Protein AF-A0A949MDU7-F1 (afdb_monomer_lite)

Foldseek 3Di:
DEEEEALVLCLPLLQDDDLSVVLVVCLLVVLYAYEDEPVSLVVNLVVCPPPVNQVSQVVVVHGSVRVSVVCVLSHDYFHFADDDDDPLQPDPVCVSSVRRCVRRVGCAYEYPDPSQVVVQDDPNHGYYYSVVVVVVSPDPDPDDDPPVPVVRVVVVVCVVDDDDDDDDDDDDDDDDDDDDDDDDDDDDDDD

Radius of gyration: 21.82 Å; chains: 1; bounding box: 46×62×55 Å

Structure (mmCIF, N/CA/C/O backbone):
data_AF-A0A949MDU7-F1
#
_entry.id   AF-A0A949MDU7-F1
#
loop_
_atom_site.group_PDB
_atom_site.id
_atom_site.type_symbol
_atom_site.label_atom_id
_atom_site.label_alt_id
_atom_site.label_comp_id
_atom_site.label_asym_id
_atom_site.label_entity_id
_atom_site.label_seq_id
_atom_site.pdbx_PDB_ins_code
_atom_site.Cartn_x
_atom_site.Cartn_y
_atom_site.Cartn_z
_atom_site.occupancy
_atom_site.B_iso_or_equiv
_atom_site.auth_seq_id
_atom_site.auth_comp_id
_atom_site.auth_asym_id
_atom_site.auth_atom_id
_atom_site.pdbx_PDB_model_num
ATOM 1 N N . MET A 1 1 ? 2.257 -6.458 12.786 1.00 92.94 1 MET A N 1
ATOM 2 C CA . MET A 1 1 ? 1.122 -5.670 12.283 1.00 92.94 1 MET A CA 1
ATOM 3 C C . MET A 1 1 ? 0.808 -6.121 10.866 1.00 92.94 1 MET A C 1
ATOM 5 O O . MET A 1 1 ? 1.728 -6.141 10.049 1.00 92.94 1 MET A O 1
ATOM 9 N N . LYS A 1 2 ? -0.426 -6.554 10.607 1.00 97.38 2 LYS A N 1
ATOM 10 C CA . LYS A 1 2 ? -0.957 -6.922 9.293 1.00 97.38 2 LYS A CA 1
ATOM 11 C C . LYS A 1 2 ? -1.521 -5.676 8.618 1.00 97.38 2 LYS A C 1
ATOM 13 O O . LYS A 1 2 ? -2.353 -4.984 9.195 1.00 97.38 2 LYS A O 1
ATOM 18 N N . LEU A 1 3 ? -1.070 -5.393 7.407 1.00 97.81 3 LEU A N 1
ATOM 19 C CA . LEU A 1 3 ? -1.469 -4.219 6.646 1.00 97.81 3 LEU A CA 1
ATOM 20 C C . LEU A 1 3 ? -1.994 -4.639 5.286 1.00 97.81 3 LEU A C 1
ATOM 22 O O . LEU A 1 3 ? -1.319 -5.390 4.586 1.00 97.81 3 LEU A O 1
ATOM 26 N N . VAL A 1 4 ? -3.132 -4.089 4.882 1.00 97.94 4 VAL A N 1
ATOM 27 C CA . VAL A 1 4 ? -3.479 -4.002 3.461 1.00 97.94 4 VAL A CA 1
ATOM 28 C C . VAL A 1 4 ? -3.135 -2.598 3.010 1.00 97.94 4 VAL A C 1
ATOM 30 O O . VAL A 1 4 ? -3.635 -1.624 3.566 1.00 97.94 4 VAL A O 1
ATOM 33 N N . VAL A 1 5 ? -2.224 -2.496 2.049 1.00 96.56 5 VAL A N 1
ATOM 34 C CA . VAL A 1 5 ? -1.805 -1.214 1.484 1.00 96.56 5 VAL A CA 1
ATOM 35 C C . VAL A 1 5 ? -2.483 -1.084 0.133 1.00 96.56 5 VAL A C 1
ATOM 37 O O . VAL A 1 5 ? -2.329 -1.962 -0.712 1.00 96.56 5 VAL A O 1
ATOM 40 N N . ASP A 1 6 ? -3.243 -0.011 -0.038 1.00 95.38 6 ASP A N 1
ATOM 41 C CA . ASP A 1 6 ? -3.908 0.327 -1.292 1.00 95.38 6 ASP A CA 1
ATOM 42 C C . ASP A 1 6 ? -2.899 0.392 -2.464 1.00 95.38 6 ASP A C 1
ATOM 44 O O . ASP A 1 6 ? -1.735 0.786 -2.298 1.00 95.38 6 ASP A O 1
ATOM 48 N N . THR A 1 7 ? -3.351 -0.001 -3.656 1.00 92.94 7 THR A N 1
ATOM 49 C CA . THR A 1 7 ? -2.557 -0.068 -4.885 1.00 92.94 7 THR A CA 1
ATOM 50 C C . THR A 1 7 ? -1.917 1.281 -5.217 1.00 92.94 7 THR A C 1
ATOM 52 O O . THR A 1 7 ? -0.710 1.344 -5.483 1.00 92.94 7 THR A O 1
ATOM 55 N N . ASN A 1 8 ? -2.668 2.384 -5.120 1.00 92.25 8 ASN A N 1
ATOM 56 C CA . ASN A 1 8 ? -2.146 3.728 -5.396 1.00 92.25 8 ASN A CA 1
ATOM 57 C C . ASN A 1 8 ? -1.065 4.137 -4.393 1.00 92.25 8 ASN A C 1
ATOM 59 O O . ASN A 1 8 ? -0.054 4.749 -4.757 1.00 92.25 8 ASN A O 1
ATOM 63 N N . THR A 1 9 ? -1.222 3.731 -3.138 1.00 95.50 9 THR A N 1
ATOM 64 C CA . THR A 1 9 ? -0.219 3.948 -2.094 1.00 95.50 9 THR A CA 1
ATOM 65 C C . THR A 1 9 ? 1.059 3.143 -2.347 1.00 95.50 9 THR A C 1
ATOM 67 O O . THR A 1 9 ? 2.164 3.666 -2.158 1.00 95.50 9 THR A O 1
ATOM 70 N N . ILE A 1 10 ? 0.942 1.909 -2.849 1.00 94.69 10 ILE A N 1
ATOM 71 C CA . ILE A 1 10 ? 2.092 1.093 -3.271 1.00 94.69 10 ILE A CA 1
ATOM 72 C C . ILE A 1 10 ? 2.822 1.738 -4.448 1.00 94.69 10 ILE A C 1
ATOM 74 O O . ILE A 1 10 ? 4.053 1.862 -4.425 1.00 94.69 10 ILE A O 1
ATOM 78 N N . ILE A 1 11 ? 2.079 2.185 -5.462 1.00 93.25 11 ILE A N 1
ATOM 79 C CA . ILE A 1 11 ? 2.635 2.899 -6.616 1.00 93.25 11 ILE A CA 1
ATOM 80 C C . ILE A 1 11 ? 3.362 4.154 -6.135 1.00 93.25 11 ILE A C 1
ATOM 82 O O . ILE A 1 11 ? 4.518 4.382 -6.502 1.00 93.25 11 ILE A O 1
ATOM 86 N N . SER A 1 12 ? 2.730 4.929 -5.250 1.00 93.94 12 SER A N 1
ATOM 87 C CA . SER A 1 12 ? 3.328 6.137 -4.697 1.00 93.94 12 SER A CA 1
ATOM 88 C C . SER A 1 12 ? 4.636 5.846 -3.964 1.00 93.94 12 SER A C 1
ATOM 90 O O . SER A 1 12 ? 5.622 6.554 -4.168 1.00 93.94 12 SER A O 1
ATOM 92 N N . GLY A 1 13 ? 4.661 4.816 -3.118 1.00 94.00 13 GLY A N 1
ATOM 93 C CA . GLY A 1 13 ? 5.853 4.447 -2.357 1.00 94.00 13 GLY A CA 1
ATOM 94 C C . GLY A 1 13 ? 6.954 3.797 -3.194 1.00 94.00 13 GLY A C 1
ATOM 95 O O . GLY A 1 13 ? 8.100 3.760 -2.755 1.00 94.00 13 GLY A O 1
ATOM 96 N N . SER A 1 14 ? 6.628 3.321 -4.395 1.00 92.06 14 SER A N 1
ATOM 97 C CA . SER A 1 14 ? 7.607 2.760 -5.330 1.00 92.06 14 SER A CA 1
ATOM 98 C C . SER A 1 14 ? 8.290 3.832 -6.187 1.00 92.06 14 SER A C 1
ATOM 100 O O . SER A 1 14 ? 9.444 3.672 -6.573 1.00 92.06 14 SER A O 1
ATOM 102 N N . LEU A 1 15 ? 7.592 4.932 -6.493 1.00 91.56 15 LEU A N 1
ATOM 103 C CA . LEU A 1 15 ? 8.038 5.928 -7.479 1.00 91.56 15 LEU A CA 1
ATOM 104 C C . LEU A 1 15 ? 8.565 7.236 -6.870 1.00 91.56 15 LEU A C 1
ATOM 106 O O . LEU A 1 15 ? 9.351 7.952 -7.511 1.00 91.56 15 LEU A O 1
ATOM 110 N N . TRP A 1 16 ? 8.135 7.566 -5.651 1.00 93.56 16 TRP A N 1
ATOM 111 C CA . TRP A 1 16 ? 8.509 8.793 -4.950 1.00 93.56 16 TRP A CA 1
ATOM 112 C C . TRP A 1 16 ? 8.943 8.509 -3.518 1.00 93.56 16 TRP A C 1
ATOM 114 O O . TRP A 1 16 ? 8.618 7.482 -2.934 1.00 93.56 16 TRP A O 1
ATOM 124 N N . GLN A 1 17 ? 9.684 9.453 -2.942 1.00 93.06 17 GLN A N 1
ATOM 125 C CA . GLN A 1 17 ? 10.029 9.420 -1.525 1.00 93.06 17 GLN A CA 1
ATOM 126 C C . GLN A 1 17 ? 8.836 9.867 -0.671 1.00 93.06 17 GLN A C 1
ATOM 128 O O . GLN A 1 17 ? 7.921 10.529 -1.156 1.00 93.06 17 GLN A O 1
ATOM 133 N N . GLY A 1 18 ? 8.863 9.539 0.621 1.00 95.88 18 GLY A N 1
ATOM 134 C CA . GLY A 1 18 ? 7.855 9.986 1.581 1.00 95.88 18 GLY A CA 1
ATOM 135 C C . GLY A 1 18 ? 7.372 8.875 2.512 1.00 95.88 18 GLY A C 1
ATOM 136 O O . GLY A 1 18 ? 8.002 7.817 2.606 1.00 95.88 18 GLY A O 1
ATOM 137 N N . PRO A 1 19 ? 6.268 9.105 3.247 1.00 96.75 19 PRO A N 1
ATOM 138 C CA . PRO A 1 19 ? 5.688 8.101 4.135 1.00 96.75 19 PRO A CA 1
ATOM 139 C C . PRO A 1 19 ? 5.371 6.757 3.449 1.00 96.75 19 PRO A C 1
ATOM 141 O O . PRO A 1 19 ? 5.794 5.744 4.000 1.00 96.75 19 PRO A O 1
ATOM 144 N N . PRO A 1 20 ? 4.758 6.693 2.246 1.00 96.94 20 PRO A N 1
ATOM 145 C CA . PRO A 1 20 ? 4.511 5.412 1.574 1.00 96.94 20 PRO A CA 1
ATOM 146 C C . PRO A 1 20 ? 5.794 4.616 1.289 1.00 96.94 20 PRO A C 1
ATOM 148 O O . PRO A 1 20 ? 5.861 3.428 1.587 1.00 96.94 20 PRO A O 1
ATOM 151 N N . ALA A 1 21 ? 6.854 5.273 0.802 1.00 95.62 21 ALA A N 1
ATOM 152 C CA . ALA A 1 21 ? 8.135 4.615 0.524 1.00 95.62 21 ALA A CA 1
ATOM 153 C C . ALA A 1 21 ? 8.797 4.053 1.789 1.00 95.62 21 ALA A C 1
ATOM 155 O O . ALA A 1 21 ? 9.316 2.932 1.795 1.00 95.62 21 ALA A O 1
ATOM 156 N N . ARG A 1 22 ? 8.747 4.815 2.889 1.00 95.81 22 ARG A N 1
ATOM 157 C CA . ARG A 1 22 ? 9.241 4.360 4.196 1.00 95.81 22 ARG A CA 1
ATOM 158 C C . ARG A 1 22 ? 8.423 3.189 4.734 1.00 95.81 22 ARG A C 1
ATOM 160 O O . ARG A 1 22 ? 9.010 2.256 5.270 1.00 95.81 22 ARG A O 1
ATOM 167 N N . LEU A 1 23 ? 7.101 3.208 4.559 1.00 95.44 23 LEU A N 1
ATOM 168 C CA . LEU A 1 23 ? 6.224 2.118 4.986 1.00 95.44 23 LEU A CA 1
ATOM 169 C C . LEU A 1 23 ? 6.518 0.823 4.223 1.00 95.44 23 LEU A C 1
ATOM 171 O O . LEU A 1 23 ? 6.676 -0.224 4.846 1.00 95.44 23 LEU A O 1
ATOM 175 N N . ILE A 1 24 ? 6.650 0.899 2.895 1.00 93.06 24 ILE A N 1
ATOM 176 C CA . ILE A 1 24 ? 7.022 -0.257 2.067 1.00 93.06 24 ILE A CA 1
ATOM 177 C C . ILE A 1 24 ? 8.386 -0.790 2.510 1.00 93.06 24 ILE A C 1
ATOM 179 O O . ILE A 1 24 ? 8.532 -1.986 2.737 1.00 93.06 24 ILE A O 1
ATOM 183 N N . SER A 1 25 ? 9.371 0.090 2.709 1.00 92.12 25 SER A N 1
ATOM 184 C CA . SER A 1 25 ? 10.704 -0.307 3.181 1.00 92.12 25 SER A CA 1
ATOM 185 C C . SER A 1 25 ? 10.648 -1.027 4.535 1.00 92.12 25 SER A C 1
ATOM 187 O O . SER A 1 25 ? 11.277 -2.070 4.702 1.00 92.12 25 SER A O 1
ATOM 189 N N . ALA A 1 26 ? 9.849 -0.519 5.478 1.00 91.56 26 ALA A N 1
ATOM 190 C CA . ALA A 1 26 ? 9.638 -1.136 6.787 1.00 91.56 26 ALA A CA 1
ATOM 191 C C . ALA A 1 26 ? 8.969 -2.518 6.683 1.00 91.56 26 ALA A C 1
ATOM 193 O O . ALA A 1 26 ? 9.388 -3.478 7.336 1.00 91.56 26 ALA A O 1
ATOM 194 N N . ALA A 1 27 ? 7.955 -2.652 5.825 1.00 90.38 27 ALA A N 1
ATOM 195 C CA . ALA A 1 27 ? 7.294 -3.927 5.570 1.00 90.38 27 ALA A CA 1
ATOM 196 C C . ALA A 1 27 ? 8.243 -4.953 4.928 1.00 90.38 27 ALA A C 1
ATOM 198 O O . ALA A 1 27 ? 8.309 -6.098 5.377 1.00 90.38 27 ALA A O 1
ATOM 199 N N . LEU A 1 28 ? 9.044 -4.536 3.942 1.00 86.44 28 LEU A N 1
ATOM 200 C CA . LEU A 1 28 ? 10.069 -5.382 3.318 1.00 86.44 28 LEU A CA 1
ATOM 201 C C . LEU A 1 28 ? 11.162 -5.803 4.314 1.00 86.44 28 LEU A C 1
ATOM 203 O O . LEU A 1 28 ? 11.669 -6.920 4.229 1.00 86.44 28 LEU A O 1
ATOM 207 N N . ALA A 1 29 ? 11.478 -4.952 5.295 1.00 88.75 29 ALA A N 1
ATOM 208 C CA . ALA A 1 29 ? 12.373 -5.274 6.407 1.00 88.75 29 ALA A CA 1
ATOM 209 C C . ALA A 1 29 ? 11.742 -6.213 7.460 1.00 88.75 29 ALA A C 1
ATOM 211 O O . ALA A 1 29 ? 12.409 -6.604 8.419 1.00 88.75 29 ALA A O 1
ATOM 212 N N . GLY A 1 30 ? 10.473 -6.600 7.289 1.00 88.4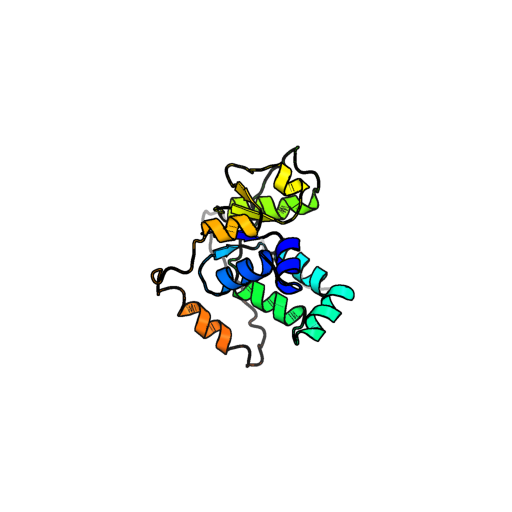4 30 GLY A N 1
ATOM 213 C CA . GLY A 1 30 ? 9.754 -7.516 8.173 1.00 88.44 30 GLY A CA 1
ATOM 214 C C . GLY A 1 30 ? 9.114 -6.855 9.394 1.00 88.44 30 GLY A C 1
ATOM 215 O O . GLY A 1 30 ? 8.641 -7.564 10.278 1.00 88.44 30 GLY A O 1
ATOM 216 N N . GLN A 1 31 ? 9.066 -5.521 9.457 1.00 91.25 31 GLN A N 1
ATOM 217 C CA . GLN A 1 31 ? 8.424 -4.797 10.565 1.00 91.25 31 GLN A CA 1
ATOM 218 C C . GLN A 1 31 ? 6.891 -4.845 10.480 1.00 91.25 31 GLN A C 1
ATOM 220 O O . GLN A 1 31 ? 6.196 -4.698 11.485 1.00 91.25 31 GLN A O 1
ATOM 225 N N . ALA A 1 32 ? 6.360 -5.092 9.284 1.00 93.62 32 ALA A N 1
ATOM 226 C CA . ALA A 1 32 ? 4.947 -5.312 9.028 1.00 93.62 32 ALA A CA 1
ATOM 227 C C . ALA A 1 32 ? 4.760 -6.491 8.067 1.00 93.62 32 ALA A C 1
ATOM 229 O O . ALA A 1 32 ? 5.654 -6.832 7.292 1.00 93.62 32 ALA A O 1
ATOM 230 N N . GLN A 1 33 ? 3.583 -7.105 8.114 1.00 95.00 33 GLN A N 1
ATOM 231 C CA . GLN A 1 33 ? 3.144 -8.094 7.137 1.00 95.00 33 GLN A CA 1
ATOM 232 C C . GLN A 1 33 ? 2.187 -7.392 6.180 1.00 95.00 33 GLN A C 1
ATOM 234 O O . GLN A 1 33 ? 1.105 -6.980 6.592 1.00 95.00 33 GLN A O 1
ATOM 239 N N . MET A 1 34 ? 2.594 -7.219 4.925 1.00 96.00 34 MET A N 1
ATOM 240 C CA . MET A 1 34 ? 1.719 -6.672 3.889 1.00 96.00 34 MET A CA 1
ATOM 241 C C . MET A 1 34 ? 0.905 -7.788 3.248 1.00 96.00 34 MET A C 1
ATOM 243 O O . MET A 1 34 ? 1.460 -8.825 2.887 1.00 96.00 34 MET A O 1
ATOM 247 N N . PHE A 1 35 ? -0.389 -7.549 3.089 1.00 97.06 35 PHE A N 1
ATOM 248 C CA . PHE A 1 35 ? -1.334 -8.436 2.430 1.00 97.06 35 PHE A CA 1
ATOM 249 C C . PHE A 1 35 ? -1.840 -7.779 1.154 1.00 97.06 35 PHE A C 1
ATOM 251 O O . PHE A 1 35 ? -2.181 -6.597 1.155 1.00 97.06 35 PHE A O 1
ATOM 258 N N . LEU A 1 36 ? -1.884 -8.562 0.080 1.00 95.56 36 LEU A N 1
ATOM 259 C CA . LEU A 1 36 ? -2.454 -8.166 -1.200 1.00 95.56 36 LEU A CA 1
ATOM 260 C C . LEU A 1 36 ? -3.308 -9.295 -1.742 1.00 95.56 36 LEU A C 1
ATOM 262 O O . LEU A 1 36 ? -2.986 -10.470 -1.578 1.00 95.56 36 LEU A O 1
ATOM 266 N N . SER A 1 37 ? -4.380 -8.933 -2.427 1.00 95.62 37 SER A N 1
ATOM 267 C CA . SER A 1 37 ? -5.161 -9.894 -3.188 1.00 95.62 37 SER A CA 1
ATOM 268 C C . SER A 1 37 ? -4.683 -9.985 -4.633 1.00 95.62 37 SER A C 1
ATOM 270 O O . SER A 1 37 ? -3.982 -9.100 -5.132 1.00 95.62 37 SER A O 1
ATOM 272 N N . LEU A 1 38 ? -5.071 -11.055 -5.331 1.00 92.56 38 LEU A N 1
ATOM 273 C CA . LEU A 1 38 ? -4.748 -11.209 -6.748 1.00 92.56 38 LEU A CA 1
ATOM 274 C C . LEU A 1 38 ? -5.251 -10.029 -7.612 1.00 92.56 38 LEU A C 1
ATOM 276 O O . LEU A 1 38 ? -4.450 -9.544 -8.409 1.00 92.56 38 LEU A O 1
ATOM 280 N N . PRO A 1 39 ? -6.489 -9.510 -7.451 1.00 93.12 39 PRO A N 1
ATOM 281 C CA . PRO A 1 39 ? -6.930 -8.308 -8.163 1.00 93.12 39 PRO A CA 1
ATOM 282 C C . PRO A 1 39 ? -6.003 -7.101 -7.966 1.00 93.12 39 PRO A C 1
ATOM 284 O O . PRO A 1 39 ? -5.589 -6.499 -8.950 1.00 93.12 39 PRO A O 1
ATOM 287 N N . MET A 1 40 ? -5.582 -6.824 -6.726 1.00 94.56 40 MET A N 1
ATOM 288 C CA . MET A 1 40 ? -4.652 -5.720 -6.427 1.00 94.56 40 MET A CA 1
ATOM 289 C C . MET A 1 40 ? -3.294 -5.916 -7.107 1.00 94.56 40 MET A C 1
ATOM 291 O O . MET A 1 40 ? -2.703 -4.973 -7.624 1.00 94.56 40 MET A O 1
ATOM 295 N N . LEU A 1 41 ? -2.773 -7.150 -7.119 1.00 91.75 41 LEU A N 1
ATOM 296 C CA . LEU A 1 41 ? -1.505 -7.462 -7.788 1.00 91.75 41 LEU A CA 1
ATOM 297 C C . LEU A 1 41 ? -1.590 -7.262 -9.308 1.00 91.75 41 LEU A C 1
ATOM 299 O O . LEU A 1 41 ? -0.617 -6.810 -9.914 1.00 91.75 41 LEU A O 1
ATOM 303 N N . LEU A 1 42 ? -2.726 -7.603 -9.920 1.00 90.94 42 LEU A N 1
ATOM 304 C CA . LEU A 1 42 ? -2.959 -7.393 -11.350 1.00 90.94 42 LEU A CA 1
ATOM 305 C C . LEU A 1 42 ? -3.066 -5.901 -11.674 1.00 90.94 42 LEU A C 1
ATOM 307 O O . LEU A 1 42 ? -2.354 -5.429 -12.559 1.00 90.94 42 LEU A O 1
ATOM 311 N N . GLU A 1 43 ? -3.854 -5.154 -10.901 1.00 92.50 43 GLU A N 1
ATOM 312 C CA . GLU A 1 43 ? -3.988 -3.702 -11.047 1.00 92.50 43 GLU A CA 1
ATOM 313 C C . GLU A 1 43 ? -2.631 -2.994 -10.900 1.00 92.50 43 GLU A C 1
ATOM 315 O O . GLU A 1 43 ? -2.274 -2.119 -11.696 1.00 92.50 43 GLU A O 1
ATOM 320 N N . LEU A 1 44 ? -1.825 -3.419 -9.922 1.00 91.75 44 LEU A N 1
ATOM 321 C CA . LEU A 1 44 ? -0.474 -2.911 -9.712 1.00 91.75 44 LEU A CA 1
ATOM 322 C C . LEU A 1 44 ? 0.412 -3.151 -10.943 1.00 91.75 44 LEU A C 1
ATOM 324 O O . LEU A 1 44 ? 1.106 -2.240 -11.407 1.00 91.75 44 LEU A O 1
ATOM 328 N N . GLN A 1 45 ? 0.385 -4.374 -11.480 1.00 90.75 45 GLN A N 1
ATOM 329 C CA . GLN A 1 45 ? 1.168 -4.760 -12.651 1.00 90.75 45 GLN A CA 1
ATOM 330 C C . GLN A 1 45 ? 0.760 -3.957 -13.891 1.00 90.75 45 GLN A C 1
ATOM 332 O O . GLN A 1 45 ? 1.630 -3.450 -14.601 1.00 90.75 45 GLN A O 1
ATOM 337 N N . GLU A 1 46 ? -0.540 -3.824 -14.149 1.00 91.88 46 GLU A N 1
ATOM 338 C CA . GLU A 1 46 ? -1.077 -3.030 -15.259 1.00 91.88 46 GLU A CA 1
ATOM 339 C C . GLU A 1 46 ? -0.721 -1.553 -15.105 1.00 91.88 46 GLU A C 1
ATOM 341 O O . GLU A 1 46 ? -0.290 -0.890 -16.053 1.00 91.88 46 GLU A O 1
ATOM 346 N N . THR A 1 47 ? -0.832 -1.029 -13.887 1.00 92.62 47 THR A N 1
ATOM 347 C CA . THR A 1 47 ? -0.554 0.376 -13.632 1.00 92.62 47 THR A CA 1
ATOM 348 C C . THR A 1 47 ? 0.921 0.692 -13.831 1.00 92.62 47 THR A C 1
ATOM 350 O O . THR A 1 47 ? 1.231 1.659 -14.527 1.00 92.62 47 THR A O 1
ATOM 353 N N . PHE A 1 48 ? 1.850 -0.141 -13.353 1.00 91.50 48 PHE A N 1
ATOM 354 C CA . PHE A 1 48 ? 3.280 0.078 -13.599 1.00 91.50 48 PHE A CA 1
ATOM 355 C C . PHE A 1 48 ? 3.672 0.061 -15.082 1.00 91.50 48 PHE A C 1
ATOM 357 O O . PHE A 1 48 ? 4.669 0.687 -15.446 1.00 91.50 48 PHE A O 1
ATOM 364 N N . GLN A 1 49 ? 2.891 -0.585 -15.953 1.00 91.06 49 GLN A N 1
ATOM 365 C CA . GLN A 1 49 ? 3.130 -0.567 -17.400 1.00 91.06 49 GLN A CA 1
ATOM 366 C C . GLN A 1 49 ? 2.763 0.770 -18.062 1.00 91.06 49 GLN A C 1
ATOM 368 O O . GLN A 1 49 ? 3.208 1.039 -19.180 1.00 91.06 49 GLN A O 1
ATOM 373 N N . ARG A 1 50 ? 2.000 1.650 -17.394 1.00 94.06 50 ARG A N 1
ATOM 374 C CA . ARG A 1 50 ? 1.635 2.961 -17.954 1.00 94.06 50 ARG A CA 1
ATOM 375 C C . ARG A 1 50 ? 2.904 3.785 -18.246 1.00 94.06 50 ARG A C 1
ATOM 377 O O . ARG A 1 50 ? 3.762 3.899 -17.364 1.00 94.06 50 ARG A O 1
ATOM 384 N N . PRO A 1 51 ? 3.022 4.454 -19.416 1.00 91.44 51 PRO A N 1
ATOM 385 C CA . PRO A 1 51 ? 4.280 5.064 -19.869 1.00 91.44 51 PRO A CA 1
ATOM 386 C C . PRO A 1 51 ? 4.948 6.014 -18.868 1.00 91.44 51 PRO A C 1
ATOM 388 O O . PRO A 1 51 ? 6.170 6.017 -18.728 1.00 91.44 51 PRO A O 1
ATOM 391 N N . LYS A 1 52 ? 4.154 6.808 -18.138 1.00 90.81 52 LYS A N 1
ATOM 392 C CA . LYS A 1 52 ? 4.661 7.743 -17.121 1.00 90.81 52 LYS A CA 1
ATOM 393 C C . LYS A 1 52 ? 5.368 7.038 -15.956 1.00 90.81 52 LYS A C 1
ATOM 395 O O . LYS A 1 52 ? 6.371 7.545 -15.461 1.00 90.81 52 LYS A O 1
ATOM 400 N N . PHE A 1 53 ? 4.872 5.874 -15.542 1.00 92.50 53 PHE A N 1
ATOM 401 C CA . PHE A 1 53 ? 5.418 5.111 -14.421 1.00 92.50 53 PHE A CA 1
ATOM 402 C C . PHE A 1 53 ? 6.569 4.221 -14.875 1.00 92.50 53 PHE A C 1
ATOM 404 O O . PHE A 1 53 ? 7.623 4.242 -14.247 1.00 92.50 53 PHE A O 1
ATOM 411 N N . ALA A 1 54 ? 6.436 3.562 -16.027 1.00 90.81 54 ALA A N 1
ATOM 412 C CA . ALA A 1 54 ? 7.516 2.780 -16.622 1.00 90.81 54 ALA A CA 1
ATOM 413 C C . ALA A 1 54 ? 8.791 3.617 -16.850 1.00 90.81 54 ALA A C 1
ATOM 415 O O . ALA A 1 54 ? 9.884 3.177 -16.501 1.00 90.81 54 ALA A O 1
ATOM 416 N N . ARG A 1 55 ? 8.666 4.858 -17.353 1.00 91.75 55 ARG A N 1
ATOM 417 C CA . ARG A 1 55 ? 9.810 5.784 -17.505 1.00 91.75 55 ARG A CA 1
ATOM 418 C C . ARG A 1 55 ? 10.477 6.114 -16.170 1.00 91.75 55 ARG A C 1
ATOM 420 O O . ARG A 1 55 ? 11.701 6.189 -16.092 1.00 91.75 55 ARG A O 1
ATOM 427 N N . ARG A 1 56 ? 9.677 6.315 -15.121 1.00 92.00 56 ARG A N 1
ATOM 428 C CA . ARG A 1 56 ? 10.179 6.620 -13.778 1.00 92.00 56 ARG A CA 1
ATOM 429 C C . ARG A 1 56 ? 10.912 5.421 -13.175 1.00 92.00 56 ARG A C 1
ATOM 431 O O . ARG A 1 56 ? 12.030 5.599 -12.704 1.00 92.00 56 ARG A O 1
ATOM 438 N N . LEU A 1 57 ? 10.342 4.222 -13.277 1.00 90.88 57 LEU A N 1
ATOM 439 C CA . LEU A 1 57 ? 10.989 2.980 -12.842 1.00 90.88 57 LEU A CA 1
ATOM 440 C C . LEU A 1 57 ? 12.311 2.740 -13.577 1.00 90.88 57 LEU A C 1
ATOM 442 O O . LEU A 1 57 ? 13.326 2.477 -12.938 1.00 90.88 57 LEU A O 1
ATOM 446 N N . ALA A 1 58 ? 12.333 2.942 -14.898 1.00 91.12 58 ALA A N 1
ATOM 447 C CA . ALA A 1 58 ? 13.550 2.803 -15.692 1.00 91.12 58 ALA A CA 1
ATOM 448 C C . ALA A 1 58 ? 14.658 3.763 -15.224 1.00 91.12 58 ALA A C 1
ATOM 450 O O . ALA A 1 58 ? 15.814 3.361 -15.120 1.00 91.12 58 ALA A O 1
ATOM 451 N N . SER A 1 59 ? 14.310 5.004 -14.853 1.00 91.81 59 SER A N 1
ATOM 452 C CA . SER A 1 59 ? 15.277 5.960 -14.281 1.00 91.81 59 SER A CA 1
ATOM 453 C C . SER A 1 59 ? 15.847 5.534 -12.919 1.00 91.81 59 SER A C 1
ATOM 455 O O . SER A 1 59 ? 16.866 6.065 -12.490 1.00 91.81 59 SER A O 1
ATOM 457 N N . GLN A 1 60 ? 15.208 4.570 -12.251 1.00 89.75 60 GLN A N 1
ATOM 458 C CA . GLN A 1 60 ? 15.640 3.968 -10.987 1.00 89.75 60 GLN A CA 1
ATOM 459 C C . GLN A 1 60 ? 16.300 2.589 -11.187 1.00 89.75 60 GLN A C 1
ATOM 461 O O . GLN A 1 60 ? 16.609 1.921 -10.204 1.00 89.75 60 GLN A O 1
ATOM 466 N N . GLY A 1 61 ? 16.511 2.150 -12.436 1.00 90.44 61 GLY A N 1
ATOM 467 C CA . GLY A 1 61 ? 17.062 0.826 -12.750 1.00 90.44 61 GLY A CA 1
ATOM 468 C C . GLY A 1 61 ? 16.098 -0.335 -12.484 1.00 90.44 61 GLY A C 1
ATOM 469 O O . GLY A 1 61 ? 16.536 -1.474 -12.358 1.00 90.44 61 GLY A O 1
ATOM 470 N N . GLU A 1 62 ? 14.796 -0.062 -12.388 1.00 89.50 62 GLU A N 1
ATOM 471 C CA . GLU A 1 62 ? 13.756 -1.043 -12.069 1.00 89.50 62 GLU A CA 1
ATOM 472 C C . GLU A 1 62 ? 12.813 -1.231 -13.272 1.00 89.50 62 GLU A C 1
ATOM 474 O O . GLU A 1 62 ? 12.633 -0.331 -14.097 1.00 89.50 62 GLU A O 1
ATOM 479 N N . THR A 1 63 ? 12.188 -2.406 -13.388 1.00 89.81 63 THR A N 1
ATOM 480 C CA . THR A 1 63 ? 11.178 -2.673 -14.429 1.00 89.81 63 THR A CA 1
ATOM 481 C C . THR A 1 63 ? 9.812 -2.950 -13.800 1.00 89.81 63 THR A C 1
ATOM 483 O O . THR A 1 63 ? 9.760 -3.502 -12.700 1.00 89.81 63 THR A O 1
ATOM 486 N N . PRO A 1 64 ? 8.693 -2.646 -14.490 1.00 87.00 64 PRO A N 1
ATOM 487 C CA . PRO A 1 64 ? 7.350 -2.985 -14.009 1.00 87.00 64 PRO A CA 1
ATOM 488 C C . PRO A 1 64 ? 7.203 -4.455 -13.591 1.00 87.00 64 PRO A C 1
ATOM 490 O O . PRO A 1 64 ? 6.633 -4.755 -12.546 1.00 87.00 64 PRO A O 1
ATOM 493 N N . VAL A 1 65 ? 7.765 -5.368 -14.391 1.00 87.75 65 VAL A N 1
ATOM 494 C CA . VAL A 1 65 ? 7.696 -6.818 -14.161 1.00 87.75 65 VAL A CA 1
ATOM 495 C C . VAL A 1 65 ? 8.498 -7.223 -12.925 1.00 87.75 65 VAL A C 1
ATOM 497 O O . VAL A 1 65 ? 7.982 -7.945 -12.072 1.00 87.75 65 VAL A O 1
ATOM 500 N N . SER A 1 66 ? 9.739 -6.743 -12.802 1.00 88.69 66 SER A N 1
ATOM 501 C CA . SER A 1 66 ? 10.595 -7.028 -11.643 1.00 88.69 66 SER A CA 1
ATOM 502 C C . SER A 1 66 ? 9.976 -6.495 -10.349 1.00 88.69 66 SER A C 1
ATOM 504 O O . SER A 1 66 ? 9.885 -7.216 -9.353 1.00 88.69 66 SER A O 1
ATOM 506 N N . LEU A 1 67 ? 9.444 -5.271 -10.377 1.00 88.88 67 LEU A N 1
ATOM 507 C CA . LEU A 1 67 ? 8.811 -4.670 -9.212 1.00 88.88 67 LEU A CA 1
ATOM 508 C C . LEU A 1 67 ? 7.538 -5.416 -8.786 1.00 88.88 67 LEU A C 1
ATOM 510 O O . LEU A 1 67 ? 7.373 -5.719 -7.603 1.00 88.88 67 LEU A O 1
ATOM 514 N N . ALA A 1 68 ? 6.666 -5.776 -9.731 1.00 87.38 68 ALA A N 1
ATOM 515 C CA . ALA A 1 68 ? 5.479 -6.580 -9.437 1.00 87.38 68 ALA A CA 1
ATOM 516 C C . ALA A 1 68 ? 5.854 -7.952 -8.844 1.00 87.38 68 ALA A C 1
ATOM 518 O O . ALA A 1 68 ? 5.260 -8.388 -7.854 1.00 87.38 68 ALA A O 1
ATOM 519 N N . ALA A 1 69 ? 6.892 -8.606 -9.381 1.00 88.00 69 ALA A N 1
ATOM 520 C CA . ALA A 1 69 ? 7.405 -9.865 -8.842 1.00 88.00 69 ALA A CA 1
ATOM 521 C C . ALA A 1 69 ? 7.936 -9.711 -7.406 1.00 88.00 69 ALA A C 1
ATOM 523 O O . ALA A 1 69 ? 7.680 -10.573 -6.562 1.00 88.00 69 ALA A O 1
ATOM 524 N N . ARG A 1 70 ? 8.610 -8.595 -7.093 1.00 88.06 70 ARG A N 1
ATOM 525 C CA . ARG A 1 70 ? 9.058 -8.281 -5.727 1.00 88.06 70 ARG A CA 1
ATOM 526 C C . ARG A 1 70 ? 7.888 -8.143 -4.760 1.00 88.06 70 ARG A C 1
ATOM 528 O O . ARG A 1 70 ? 7.944 -8.723 -3.678 1.00 88.06 70 ARG A O 1
ATOM 535 N N . PHE A 1 71 ? 6.828 -7.426 -5.138 1.00 89.44 71 PHE A N 1
ATOM 536 C CA . PHE A 1 71 ? 5.634 -7.318 -4.294 1.00 89.44 71 PHE A CA 1
ATOM 537 C C . PHE A 1 71 ? 4.962 -8.671 -4.093 1.00 89.44 71 PHE A C 1
ATOM 539 O O . PHE A 1 71 ? 4.670 -9.030 -2.955 1.00 89.44 71 PHE A O 1
ATOM 546 N N . ARG A 1 72 ? 4.814 -9.469 -5.155 1.00 88.56 72 ARG A N 1
ATOM 547 C CA . ARG A 1 72 ? 4.271 -10.830 -5.052 1.00 88.56 72 ARG A CA 1
ATOM 548 C C . ARG A 1 72 ? 5.093 -11.728 -4.122 1.00 88.56 72 ARG A C 1
ATOM 550 O O . ARG A 1 72 ? 4.524 -12.545 -3.411 1.00 88.56 72 ARG A O 1
ATOM 557 N N . ALA A 1 73 ? 6.418 -11.593 -4.123 1.00 87.94 73 ALA A N 1
ATOM 558 C CA . ALA A 1 73 ? 7.297 -12.386 -3.265 1.00 87.94 73 ALA A CA 1
ATOM 559 C C . ALA A 1 73 ? 7.320 -11.907 -1.802 1.00 87.94 73 ALA A C 1
ATOM 561 O O . ALA A 1 73 ? 7.574 -12.705 -0.897 1.00 87.94 73 ALA A O 1
ATOM 562 N N . ALA A 1 74 ? 7.108 -10.609 -1.572 1.00 86.88 74 ALA A N 1
ATOM 563 C CA . ALA A 1 74 ? 7.202 -9.999 -0.251 1.00 86.88 74 ALA A CA 1
ATOM 564 C C . ALA A 1 74 ? 5.866 -9.916 0.503 1.00 86.88 74 ALA A C 1
ATOM 566 O O . ALA A 1 74 ? 5.880 -9.842 1.733 1.00 86.88 74 ALA A O 1
ATOM 567 N N . CYS A 1 75 ? 4.738 -9.913 -0.212 1.00 91.25 75 CYS A N 1
ATOM 568 C CA . CYS A 1 75 ? 3.402 -9.821 0.370 1.00 91.25 75 CYS A CA 1
ATOM 569 C C . CYS A 1 75 ? 2.784 -11.202 0.601 1.00 91.25 75 CYS A C 1
ATOM 571 O O . CYS A 1 75 ? 3.085 -12.174 -0.090 1.00 91.25 75 CYS A O 1
ATOM 573 N N . HIS A 1 76 ? 1.875 -11.265 1.565 1.00 93.56 76 HIS A N 1
ATOM 574 C CA . HIS A 1 76 ? 1.002 -12.405 1.785 1.00 93.56 76 HIS A CA 1
ATOM 575 C C . HIS A 1 76 ? -0.211 -12.291 0.857 1.00 93.56 76 HIS A C 1
ATOM 577 O O . HIS A 1 76 ? -0.860 -11.247 0.805 1.00 93.56 76 HIS A O 1
ATOM 583 N N . GLU A 1 77 ? -0.515 -13.357 0.120 1.00 93.69 77 GLU A N 1
ATOM 584 C CA . GLU A 1 77 ? -1.689 -13.385 -0.750 1.00 93.69 77 GLU A CA 1
ATOM 585 C C . GLU A 1 77 ? -2.952 -13.646 0.084 1.00 93.69 77 GLU A C 1
ATOM 587 O O . GLU A 1 77 ? -3.022 -14.638 0.812 1.00 93.69 77 GLU A O 1
ATOM 592 N N . ALA A 1 78 ? -3.940 -12.756 -0.016 1.00 94.00 78 ALA A N 1
ATOM 593 C CA . ALA A 1 78 ? -5.264 -12.928 0.575 1.00 94.00 78 ALA A CA 1
ATOM 594 C C . ALA A 1 78 ? -6.301 -13.172 -0.527 1.00 94.00 78 ALA A C 1
ATOM 596 O O . ALA A 1 78 ? -6.327 -12.476 -1.545 1.00 94.00 78 ALA A O 1
ATOM 597 N N . VAL A 1 79 ? -7.189 -14.143 -0.319 1.00 94.12 79 VAL A N 1
ATOM 598 C CA . VAL A 1 79 ? -8.350 -14.332 -1.196 1.00 94.12 79 VAL A CA 1
ATOM 599 C C . VAL A 1 79 ? -9.392 -13.283 -0.805 1.00 94.12 79 VAL A C 1
ATOM 601 O O . VAL A 1 79 ? -9.805 -13.289 0.347 1.00 94.12 79 VAL A O 1
ATOM 604 N N . PRO A 1 80 ? -9.835 -12.379 -1.698 1.00 91.00 80 PRO A N 1
ATOM 605 C CA . PRO A 1 80 ?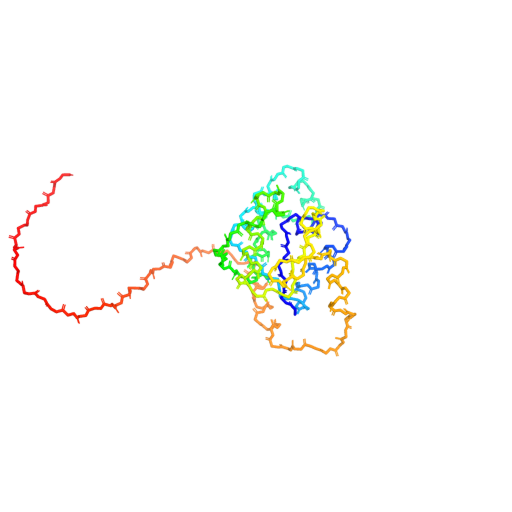 -10.808 -11.349 -1.336 1.00 91.00 80 PRO A CA 1
ATOM 606 C C . PRO A 1 80 ? -12.059 -11.930 -0.671 1.00 91.00 80 PRO A C 1
ATOM 608 O O . PRO A 1 80 ? -12.660 -12.880 -1.184 1.00 91.00 80 PRO A O 1
ATOM 611 N N . ALA A 1 81 ? -12.478 -11.340 0.449 1.00 92.31 81 ALA A N 1
ATOM 612 C CA . ALA A 1 81 ? -13.738 -11.699 1.082 1.00 92.31 81 ALA A CA 1
ATOM 613 C C . ALA A 1 81 ? -14.924 -11.292 0.194 1.00 92.31 81 ALA A C 1
ATOM 615 O O . ALA A 1 81 ? -14.884 -10.287 -0.516 1.00 92.31 81 ALA A O 1
ATOM 616 N N . ARG A 1 82 ? -16.027 -12.039 0.274 1.00 93.12 82 ARG A N 1
ATOM 617 C CA . ARG A 1 82 ? -17.304 -11.559 -0.265 1.00 93.12 82 ARG A CA 1
ATOM 618 C C . ARG A 1 82 ? -17.862 -10.521 0.699 1.00 93.12 82 ARG A C 1
ATOM 620 O O . ARG A 1 82 ? -18.260 -10.873 1.805 1.00 93.12 82 ARG A O 1
ATOM 627 N N . ILE A 1 83 ? -17.887 -9.265 0.271 1.00 93.06 83 ILE A N 1
ATOM 628 C CA . ILE A 1 83 ? -18.447 -8.155 1.039 1.00 93.06 83 ILE A CA 1
ATOM 629 C C . ILE A 1 83 ? -19.555 -7.471 0.246 1.00 93.06 83 ILE A C 1
ATOM 631 O O . ILE A 1 83 ? -19.587 -7.530 -0.982 1.00 93.06 83 ILE A O 1
ATOM 635 N N . ILE A 1 84 ? 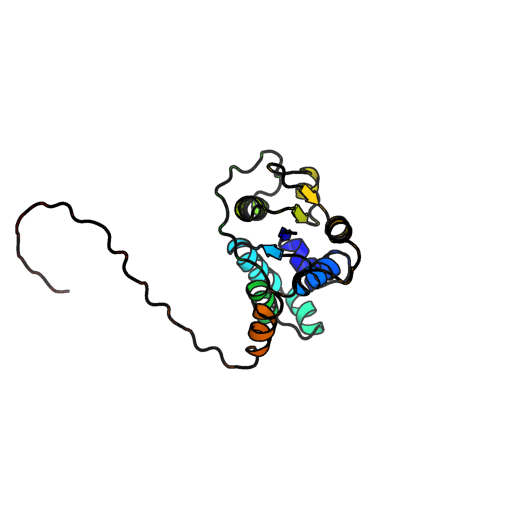-20.455 -6.810 0.964 1.00 91.81 84 ILE A N 1
ATOM 636 C CA . ILE A 1 84 ? -21.374 -5.842 0.374 1.00 91.81 84 ILE A CA 1
ATOM 637 C C . ILE A 1 84 ? -20.625 -4.500 0.365 1.00 91.81 84 ILE A C 1
ATOM 639 O O . ILE A 1 84 ? -20.143 -4.107 1.433 1.00 91.81 84 ILE A O 1
ATOM 643 N N . PRO A 1 85 ? -20.477 -3.822 -0.791 1.00 90.00 85 PRO A N 1
ATOM 644 C CA . PRO A 1 85 ? -19.864 -2.498 -0.836 1.00 90.00 85 PRO A CA 1
ATOM 645 C C . PRO A 1 85 ? -20.604 -1.546 0.120 1.00 90.00 85 PRO A C 1
ATOM 647 O O . PRO A 1 85 ? -21.837 -1.495 0.069 1.00 90.00 85 PRO A O 1
ATOM 650 N N . PRO A 1 86 ? -19.902 -0.833 1.017 1.00 90.19 86 PRO A N 1
ATOM 651 C CA . PRO A 1 86 ? -20.558 0.095 1.927 1.00 90.19 86 PRO A CA 1
ATOM 652 C C . PRO A 1 86 ? -21.082 1.309 1.153 1.00 90.19 86 PRO A C 1
ATOM 654 O O . PRO A 1 86 ? -20.495 1.711 0.151 1.00 90.19 86 PRO A O 1
ATOM 657 N N . ALA A 1 87 ? -22.183 1.901 1.616 1.00 89.62 87 ALA A N 1
ATOM 658 C CA . ALA A 1 87 ? -22.816 3.035 0.936 1.00 89.62 87 ALA A CA 1
ATOM 659 C C . ALA A 1 87 ? -21.927 4.292 0.931 1.00 89.62 87 ALA A C 1
ATOM 661 O O . ALA A 1 87 ? -22.079 5.168 0.084 1.00 89.62 87 ALA A O 1
ATOM 662 N N . GLU A 1 88 ? -21.002 4.378 1.885 1.00 89.31 88 GLU A N 1
ATOM 663 C CA . GLU A 1 88 ? -20.023 5.450 2.025 1.00 89.31 88 GLU A CA 1
ATOM 664 C C . GLU A 1 88 ? -18.841 5.311 1.054 1.00 89.31 88 GLU A C 1
ATOM 666 O O . GLU A 1 88 ? -18.084 6.271 0.895 1.00 89.31 88 GLU A O 1
ATOM 671 N N . LEU A 1 89 ? -18.676 4.147 0.408 1.00 91.00 89 LEU A N 1
ATOM 672 C CA . LEU A 1 89 ? -17.639 3.946 -0.598 1.00 91.00 89 LEU A CA 1
ATOM 673 C C . LEU A 1 89 ? -18.017 4.689 -1.879 1.00 91.00 89 LEU A C 1
ATOM 675 O O . LEU A 1 89 ? -19.021 4.381 -2.521 1.00 91.00 89 LEU A O 1
ATOM 679 N N . ARG A 1 90 ? -17.197 5.673 -2.244 1.00 88.94 90 ARG A N 1
ATOM 680 C CA . ARG A 1 90 ? -17.452 6.542 -3.398 1.00 88.94 90 ARG A CA 1
ATOM 681 C C . ARG A 1 90 ? -16.915 5.973 -4.700 1.00 88.94 90 ARG A C 1
ATOM 683 O O . ARG A 1 90 ? -17.582 6.126 -5.719 1.00 88.94 90 ARG A O 1
ATOM 690 N N . ASP A 1 91 ? -15.749 5.333 -4.653 1.00 87.31 91 ASP A N 1
ATOM 691 C CA . ASP A 1 91 ? -15.165 4.640 -5.795 1.00 87.31 91 ASP A CA 1
ATOM 692 C C . ASP A 1 91 ? -15.453 3.130 -5.693 1.00 87.31 91 ASP A C 1
ATOM 694 O O . ASP A 1 91 ? -14.927 2.459 -4.800 1.00 87.31 91 ASP A O 1
ATOM 698 N N . PRO A 1 92 ? -16.308 2.566 -6.565 1.00 86.81 92 PRO A N 1
ATOM 699 C CA . PRO A 1 92 ? -16.584 1.135 -6.582 1.00 86.81 92 PRO A CA 1
ATOM 700 C C . PRO A 1 92 ? -15.339 0.283 -6.826 1.00 86.81 92 PRO A C 1
ATOM 702 O O . PRO A 1 92 ? -15.319 -0.871 -6.386 1.00 86.81 92 PRO A O 1
ATOM 705 N N . ASP A 1 93 ? -14.322 0.826 -7.501 1.00 85.12 93 ASP A N 1
ATOM 706 C CA . ASP A 1 93 ? -13.105 0.081 -7.797 1.00 85.12 93 ASP A CA 1
ATOM 707 C C . ASP A 1 93 ? -12.364 -0.258 -6.501 1.00 85.12 93 ASP A C 1
ATOM 709 O O . ASP A 1 93 ? -11.869 -1.370 -6.378 1.00 85.12 93 ASP A O 1
ATOM 713 N N . ASP A 1 94 ? -12.430 0.569 -5.457 1.00 90.56 94 ASP A N 1
ATOM 714 C CA . ASP A 1 94 ? -11.752 0.337 -4.173 1.00 90.56 94 ASP A CA 1
ATOM 715 C C . ASP A 1 94 ? -12.346 -0.806 -3.322 1.00 90.56 94 ASP A C 1
ATOM 717 O O . ASP A 1 94 ? -11.773 -1.211 -2.299 1.00 90.56 94 ASP A O 1
ATOM 721 N N . VAL A 1 95 ? -13.482 -1.390 -3.728 1.00 94.12 95 VAL A N 1
ATOM 722 C CA . VAL A 1 95 ? -14.138 -2.479 -2.979 1.00 94.12 95 VAL A CA 1
ATOM 723 C C . VAL A 1 95 ? -13.199 -3.664 -2.742 1.00 94.12 95 VAL A C 1
ATOM 725 O O . VAL A 1 95 ? -13.264 -4.335 -1.707 1.00 94.12 95 VAL A O 1
ATOM 728 N N . HIS A 1 96 ? -12.292 -3.925 -3.683 1.00 93.94 96 HIS A N 1
ATOM 729 C CA . HIS A 1 96 ? -11.379 -5.055 -3.595 1.00 93.94 96 HIS A CA 1
ATOM 730 C C . HIS A 1 96 ? -10.314 -4.856 -2.498 1.00 93.94 96 HIS A C 1
ATOM 732 O O . HIS A 1 96 ? -9.862 -5.843 -1.908 1.00 93.94 96 HIS A O 1
ATOM 738 N N . VAL A 1 97 ? -9.963 -3.606 -2.161 1.00 96.12 97 VAL A N 1
ATOM 739 C CA . VAL A 1 97 ? -9.065 -3.271 -1.042 1.00 96.12 97 VAL A CA 1
ATOM 740 C C . VAL A 1 97 ? -9.744 -3.612 0.284 1.00 96.12 97 VAL A C 1
ATOM 742 O O . VAL A 1 97 ? -9.163 -4.303 1.125 1.00 96.12 97 VAL A O 1
ATOM 745 N N . LEU A 1 98 ? -11.011 -3.210 0.440 1.00 96.81 98 LEU A N 1
ATOM 746 C CA . LEU A 1 98 ? -11.822 -3.528 1.620 1.00 96.81 98 LEU A CA 1
ATOM 747 C C . LEU A 1 98 ? -12.011 -5.044 1.778 1.00 96.81 98 LEU A C 1
ATOM 749 O O . LEU A 1 98 ? -11.819 -5.594 2.864 1.00 96.81 98 LEU A O 1
ATOM 753 N N . ALA A 1 99 ? -12.329 -5.739 0.683 1.00 96.94 99 ALA A N 1
ATOM 754 C CA . ALA A 1 99 ? -12.493 -7.191 0.660 1.00 96.94 99 ALA A CA 1
ATOM 755 C C . ALA A 1 99 ? -11.204 -7.933 1.050 1.00 96.94 99 ALA A C 1
ATOM 757 O O . ALA A 1 99 ? -11.246 -8.930 1.778 1.00 96.94 9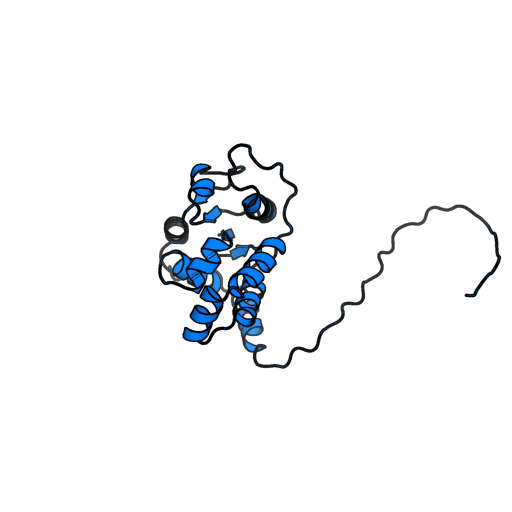9 ALA A O 1
ATOM 758 N N . CYS A 1 100 ? -10.053 -7.446 0.578 1.00 97.62 100 CYS A N 1
ATOM 759 C CA . CYS A 1 100 ? -8.744 -7.970 0.952 1.00 97.62 100 CYS A CA 1
ATOM 760 C C . CYS A 1 100 ? -8.475 -7.771 2.449 1.00 97.62 100 CYS A C 1
ATOM 762 O O . CYS A 1 100 ? -8.034 -8.703 3.121 1.00 97.62 100 CYS A O 1
ATOM 764 N N . ALA A 1 101 ? -8.774 -6.585 2.985 1.00 97.81 101 ALA A N 1
ATOM 765 C CA . ALA A 1 101 ? -8.553 -6.258 4.392 1.00 97.81 101 ALA A CA 1
ATOM 766 C C . ALA A 1 101 ? -9.374 -7.132 5.340 1.00 97.81 101 ALA A C 1
ATOM 768 O O . ALA A 1 101 ? -8.833 -7.626 6.329 1.00 97.81 101 ALA A O 1
ATOM 769 N N . VAL A 1 102 ? -10.640 -7.383 4.996 1.00 97.56 102 VAL A N 1
ATOM 770 C CA . VAL A 1 102 ? -11.506 -8.290 5.760 1.00 97.56 102 VAL A CA 1
ATOM 771 C C . VAL A 1 102 ? -10.941 -9.708 5.759 1.00 97.56 102 VAL A C 1
ATOM 773 O O . VAL A 1 102 ? -10.772 -10.290 6.826 1.00 97.56 102 VAL A O 1
ATOM 776 N N . SER A 1 103 ? -10.579 -10.262 4.594 1.00 97.12 103 SER A N 1
ATOM 777 C CA . SER A 1 103 ? -10.041 -11.631 4.550 1.00 97.12 103 SER A CA 1
ATOM 778 C C . SER A 1 103 ? -8.674 -11.771 5.216 1.00 97.12 103 SER A C 1
ATOM 780 O O . SER A 1 103 ? -8.351 -12.854 5.701 1.00 97.12 103 SER A O 1
ATOM 782 N N . ALA A 1 104 ? -7.845 -10.728 5.188 1.00 96.81 104 ALA A N 1
ATOM 783 C CA . ALA A 1 104 ? -6.534 -10.745 5.825 1.00 96.81 104 ALA A CA 1
ATOM 784 C C . ALA A 1 104 ? -6.614 -10.592 7.354 1.00 96.81 104 ALA A C 1
ATOM 786 O O . ALA A 1 104 ? -5.595 -10.770 8.032 1.00 96.81 104 ALA A O 1
ATOM 787 N N . GLU A 1 105 ? -7.795 -10.247 7.888 1.00 97.19 105 GLU A N 1
ATOM 788 C CA . GLU A 1 105 ? -7.973 -9.759 9.259 1.00 97.19 105 GLU A CA 1
ATOM 789 C C . GLU A 1 105 ? -6.962 -8.640 9.544 1.00 97.19 105 GLU A C 1
ATOM 791 O O . GLU A 1 105 ? -6.137 -8.733 10.456 1.00 97.19 105 GLU A O 1
ATOM 796 N N . ALA A 1 106 ? -6.928 -7.641 8.657 1.00 98.00 106 ALA A N 1
ATOM 797 C CA . ALA A 1 106 ? -5.912 -6.600 8.689 1.00 98.00 106 ALA A CA 1
ATOM 798 C C . ALA A 1 106 ? -6.030 -5.735 9.953 1.00 98.00 106 ALA A C 1
ATOM 800 O O . ALA A 1 106 ? -7.126 -5.345 10.349 1.00 98.00 106 ALA A O 1
ATOM 801 N N . ASP A 1 107 ? -4.887 -5.357 10.532 1.00 98.31 107 ASP A N 1
ATOM 802 C CA . ASP A 1 107 ? -4.847 -4.406 11.650 1.00 98.31 107 ASP A CA 1
ATOM 803 C C . ASP A 1 107 ? -5.130 -2.972 11.169 1.00 98.31 107 ASP A C 1
ATOM 805 O O . ASP A 1 107 ? -5.525 -2.115 11.960 1.00 98.31 107 ASP A O 1
ATOM 809 N N . ALA A 1 108 ? -4.880 -2.689 9.884 1.00 98.38 108 ALA A N 1
ATOM 810 C CA . ALA A 1 108 ? -5.230 -1.434 9.229 1.00 98.38 108 ALA A CA 1
ATOM 811 C C . ALA A 1 108 ? -5.258 -1.561 7.696 1.00 98.38 108 ALA A C 1
ATOM 813 O O . ALA A 1 108 ? -4.494 -2.332 7.100 1.00 98.38 108 ALA A O 1
ATOM 814 N N . ILE A 1 109 ? -6.085 -0.723 7.072 1.00 98.44 109 ILE A N 1
ATOM 815 C CA . ILE A 1 109 ? -6.008 -0.369 5.652 1.00 98.44 109 ILE A CA 1
ATOM 816 C C . ILE A 1 109 ? -5.181 0.907 5.546 1.00 98.44 109 ILE A C 1
ATOM 818 O O . ILE A 1 109 ? -5.450 1.885 6.245 1.00 98.44 109 ILE A O 1
ATOM 822 N N . VAL A 1 110 ? -4.177 0.903 4.678 1.00 98.19 110 VAL A N 1
ATOM 823 C CA . VAL A 1 110 ? -3.313 2.059 4.457 1.00 98.19 110 VAL A CA 1
ATOM 824 C C . VAL A 1 110 ? -3.554 2.623 3.073 1.00 98.19 110 VAL A C 1
ATOM 826 O O . VAL A 1 110 ? -3.287 1.940 2.088 1.00 98.19 110 VAL A O 1
ATOM 829 N N . THR A 1 111 ? -4.020 3.867 3.010 1.00 97.69 111 THR A N 1
ATOM 830 C CA . THR A 1 111 ? -4.335 4.551 1.753 1.00 97.69 111 THR A CA 1
ATOM 831 C C . THR A 1 111 ? -3.947 6.031 1.791 1.00 97.69 111 THR A C 1
ATOM 833 O O . THR A 1 111 ? -3.837 6.634 2.861 1.00 97.69 111 THR A O 1
ATOM 836 N N . GLY A 1 112 ? -3.682 6.604 0.618 1.00 94.88 112 GLY A N 1
ATOM 837 C CA . GLY A 1 112 ? -3.592 8.049 0.392 1.00 94.88 112 GLY A CA 1
ATOM 838 C C . GLY A 1 112 ? -4.855 8.636 -0.245 1.00 94.88 112 GLY A C 1
ATOM 839 O O . GLY A 1 112 ? -4.913 9.847 -0.461 1.00 94.88 112 GLY A O 1
ATOM 840 N N . ASP A 1 113 ? -5.838 7.792 -0.560 1.00 94.06 113 ASP A N 1
ATOM 841 C CA . ASP A 1 113 ? -7.109 8.199 -1.140 1.00 94.06 113 ASP A CA 1
ATOM 842 C C . ASP A 1 113 ? -7.996 8.884 -0.088 1.00 94.06 113 ASP A C 1
ATOM 844 O O . ASP A 1 113 ? -8.248 8.351 0.996 1.00 94.06 113 ASP A O 1
ATOM 848 N N . LYS A 1 114 ? -8.460 10.099 -0.398 1.00 91.88 114 LYS A N 1
ATOM 849 C CA . LYS A 1 114 ? -9.238 10.916 0.544 1.00 91.88 114 LYS A CA 1
ATOM 850 C C . LYS A 1 114 ? -10.647 10.381 0.768 1.00 91.88 114 LYS A C 1
ATOM 852 O O . LYS A 1 114 ? -11.191 10.596 1.851 1.00 91.88 114 LYS A O 1
ATOM 857 N N . ASP A 1 115 ? -11.227 9.731 -0.229 1.00 90.62 115 ASP A N 1
ATOM 858 C CA . ASP A 1 115 ? -12.563 9.162 -0.151 1.00 90.62 115 ASP A CA 1
ATOM 859 C C . ASP A 1 115 ? -12.549 7.901 0.721 1.00 90.62 115 ASP A C 1
ATOM 861 O O . ASP A 1 115 ? -13.366 7.796 1.639 1.00 90.62 115 ASP A O 1
ATOM 865 N N . LEU A 1 116 ? -11.549 7.024 0.567 1.00 93.25 116 LEU A N 1
ATOM 866 C CA . LEU A 1 116 ? -11.340 5.910 1.504 1.00 93.25 116 LEU A CA 1
ATOM 867 C C . LEU A 1 116 ? -11.026 6.398 2.923 1.00 93.25 116 LEU A C 1
ATOM 869 O O . LEU A 1 116 ? -11.596 5.900 3.896 1.00 93.25 116 LEU A O 1
ATOM 873 N N . LEU A 1 117 ? -10.150 7.398 3.073 1.00 95.62 117 LEU A N 1
ATOM 874 C CA . LEU A 1 117 ? -9.827 7.967 4.389 1.00 95.62 117 LEU A CA 1
ATOM 875 C C . LEU A 1 117 ? -11.056 8.581 5.078 1.00 95.62 117 LEU A C 1
ATOM 877 O O . LEU A 1 117 ? -11.158 8.524 6.306 1.00 95.62 117 LEU A O 1
ATOM 881 N N . ALA A 1 118 ? -12.012 9.130 4.320 1.00 94.00 118 ALA A N 1
ATOM 882 C CA . ALA A 1 118 ? -13.234 9.715 4.871 1.00 94.00 118 ALA A CA 1
ATOM 883 C C . ALA A 1 118 ? -14.117 8.686 5.599 1.00 94.00 118 ALA A C 1
ATOM 885 O O . ALA A 1 118 ? -14.822 9.058 6.541 1.00 94.00 118 ALA A O 1
ATOM 886 N N . MET A 1 119 ? -14.035 7.401 5.230 1.00 95.00 119 MET A N 1
ATOM 887 C CA . MET A 1 119 ? -14.745 6.317 5.918 1.00 95.00 119 MET A CA 1
ATOM 888 C C . MET A 1 119 ? -14.211 6.068 7.335 1.00 95.00 119 MET A C 1
ATOM 890 O O . MET A 1 119 ? -14.956 5.586 8.188 1.00 95.00 119 MET A O 1
ATOM 894 N N . LYS A 1 120 ? -12.941 6.416 7.608 1.00 96.25 120 LYS A N 1
ATOM 895 C CA . LYS A 1 120 ? -12.193 6.227 8.873 1.00 96.25 120 LYS A CA 1
ATOM 896 C C . LYS A 1 120 ? -11.986 4.774 9.302 1.00 96.25 120 LYS A C 1
ATOM 898 O O . LYS A 1 120 ? -10.896 4.414 9.739 1.00 96.25 120 LYS A O 1
ATOM 903 N N . THR A 1 121 ? -13.016 3.943 9.223 1.00 96.88 121 THR A N 1
ATOM 904 C CA . THR A 1 121 ? -12.999 2.534 9.610 1.00 96.88 121 THR A CA 1
ATOM 905 C C . THR A 1 121 ? -13.935 1.733 8.715 1.00 96.88 121 THR A C 1
ATOM 907 O O . THR A 1 121 ? -15.010 2.217 8.370 1.00 96.88 121 THR A O 1
ATOM 910 N N . PHE A 1 122 ? -13.593 0.481 8.433 1.00 96.69 122 PHE A N 1
ATOM 911 C CA . PHE A 1 122 ? -14.487 -0.474 7.784 1.00 96.69 122 PHE A CA 1
ATOM 912 C C . PHE A 1 122 ? -14.500 -1.785 8.570 1.00 96.69 122 PHE A C 1
ATOM 914 O O . PHE A 1 122 ? -13.455 -2.395 8.765 1.00 96.69 122 PHE A O 1
ATOM 921 N N . GLN A 1 123 ? -15.671 -2.200 9.064 1.00 94.94 123 GLN A N 1
ATOM 922 C CA . GLN A 1 123 ? -15.826 -3.403 9.904 1.00 94.94 123 GLN A CA 1
ATOM 923 C C . GLN A 1 123 ? -14.835 -3.464 11.088 1.00 94.94 123 GLN A C 1
ATOM 925 O O . GLN A 1 123 ? -14.288 -4.512 11.413 1.00 94.94 123 GLN A O 1
ATOM 930 N N . GLY A 1 124 ? -14.571 -2.317 11.722 1.00 95.88 124 GLY A N 1
ATOM 931 C CA . GLY A 1 124 ? -13.611 -2.198 12.826 1.00 95.88 124 GLY A CA 1
ATOM 932 C C . GLY A 1 124 ? -12.141 -2.091 12.400 1.00 95.88 124 GLY A C 1
ATOM 933 O O . GLY A 1 124 ? -11.302 -1.763 13.235 1.00 95.88 124 GLY A O 1
ATOM 934 N N . ILE A 1 125 ? -11.823 -2.285 11.116 1.00 98.00 125 ILE A N 1
ATOM 935 C CA . ILE A 1 125 ? -10.475 -2.101 10.570 1.00 98.00 125 ILE A CA 1
ATOM 936 C C . ILE A 1 125 ? -10.253 -0.603 10.322 1.00 98.00 125 ILE A C 1
ATOM 938 O O . ILE A 1 125 ? -10.996 -0.003 9.540 1.00 98.00 125 ILE A O 1
ATOM 942 N N . PRO A 1 126 ? -9.261 0.038 10.961 1.00 98.25 126 PRO A N 1
ATOM 943 C CA . PRO A 1 126 ? -8.979 1.450 10.748 1.00 98.25 126 PRO A CA 1
ATOM 944 C C . PRO A 1 126 ? -8.394 1.699 9.353 1.00 98.25 126 PRO A C 1
ATOM 946 O O . PRO A 1 126 ? -7.522 0.960 8.894 1.00 98.25 126 PRO A O 1
ATOM 949 N N . ILE A 1 127 ? -8.847 2.774 8.710 1.00 98.19 127 ILE A N 1
ATOM 950 C CA . ILE A 1 127 ? -8.348 3.268 7.424 1.00 98.19 127 ILE A CA 1
ATOM 951 C C . ILE A 1 127 ? -7.497 4.501 7.715 1.00 98.19 127 ILE A C 1
ATOM 953 O O . ILE A 1 127 ? -7.986 5.492 8.258 1.00 98.19 127 ILE A O 1
ATOM 957 N N . ILE A 1 128 ? -6.201 4.413 7.426 1.00 98.44 128 ILE A N 1
ATOM 958 C CA . ILE A 1 128 ? -5.206 5.390 7.874 1.00 98.44 128 ILE A CA 1
ATOM 959 C C . ILE A 1 128 ? -4.222 5.754 6.769 1.00 98.44 128 ILE A C 1
ATOM 961 O O . ILE A 1 128 ? -3.987 4.995 5.831 1.00 98.44 128 ILE A O 1
ATOM 965 N N . GLU A 1 129 ? -3.579 6.906 6.922 1.00 98.25 129 GLU A N 1
ATOM 966 C CA . GLU A 1 129 ? -2.461 7.286 6.067 1.00 98.25 129 GLU A CA 1
ATOM 967 C C . GLU A 1 129 ? -1.198 6.468 6.372 1.00 98.25 129 GLU A C 1
ATOM 969 O O . GLU A 1 129 ? -0.965 6.008 7.494 1.00 98.25 129 GLU A O 1
ATOM 974 N N . ALA A 1 130 ? -0.289 6.392 5.395 1.00 97.62 130 ALA A N 1
ATOM 975 C CA . ALA A 1 130 ? 1.025 5.774 5.582 1.00 97.62 130 ALA A CA 1
ATOM 976 C C . ALA A 1 130 ? 1.857 6.440 6.696 1.00 97.62 130 ALA A C 1
ATOM 978 O O . ALA A 1 130 ? 2.661 5.779 7.356 1.00 97.62 130 ALA A O 1
ATOM 979 N N . SER A 1 131 ? 1.664 7.743 6.921 1.00 97.00 131 SER A N 1
ATOM 980 C CA . SER A 1 131 ? 2.307 8.503 7.999 1.00 97.00 131 SER A CA 1
ATOM 981 C C . SER A 1 131 ? 1.904 7.980 9.385 1.00 97.00 131 SER A C 1
ATOM 983 O O . SER A 1 131 ? 2.754 7.825 10.260 1.00 97.00 131 SER A O 1
ATOM 985 N N . GLU A 1 132 ? 0.627 7.657 9.562 1.00 97.56 132 GLU A N 1
ATOM 986 C CA . GLU A 1 132 ? 0.059 7.104 10.786 1.00 97.56 132 GLU A CA 1
ATOM 987 C C . GLU A 1 132 ? 0.435 5.629 10.959 1.00 97.56 132 GLU A C 1
ATOM 989 O O . GLU A 1 132 ? 0.852 5.222 12.043 1.00 97.56 132 GLU A O 1
ATOM 994 N N . ALA A 1 133 ? 0.403 4.841 9.880 1.00 97.31 133 ALA A N 1
ATOM 995 C CA . ALA A 1 133 ? 0.857 3.451 9.913 1.00 97.31 133 ALA A CA 1
ATOM 996 C C . ALA A 1 133 ? 2.310 3.337 10.409 1.00 97.31 133 ALA A C 1
ATOM 998 O O . ALA A 1 133 ? 2.611 2.499 11.256 1.00 97.31 133 ALA A O 1
ATOM 999 N N . LEU A 1 134 ? 3.198 4.227 9.951 1.00 96.25 134 LEU A N 1
ATOM 1000 C CA . LEU A 1 134 ? 4.585 4.293 10.422 1.00 96.25 134 LEU A CA 1
ATOM 1001 C C . LEU A 1 134 ? 4.700 4.610 11.917 1.00 96.25 134 LEU A C 1
ATOM 1003 O O . LEU A 1 134 ? 5.531 4.011 12.593 1.00 96.25 134 LEU A O 1
ATOM 1007 N N . LYS A 1 135 ? 3.872 5.518 12.450 1.00 95.94 135 LYS A N 1
ATOM 1008 C CA . LYS A 1 135 ? 3.864 5.814 13.893 1.00 95.94 135 LYS A CA 1
ATOM 1009 C C . LYS A 1 135 ? 3.464 4.585 14.706 1.00 95.94 135 LYS A C 1
ATOM 1011 O O . LYS A 1 135 ? 4.088 4.310 15.726 1.00 95.94 135 LYS A O 1
ATOM 1016 N N . ARG A 1 136 ? 2.474 3.821 14.228 1.00 95.19 136 ARG A N 1
ATOM 1017 C CA . ARG A 1 136 ? 2.001 2.588 14.883 1.00 95.19 136 ARG A CA 1
ATOM 1018 C C . ARG A 1 136 ? 3.028 1.459 14.875 1.00 95.19 136 ARG A C 1
ATOM 1020 O O . ARG A 1 136 ? 3.035 0.655 15.800 1.00 95.19 136 ARG A O 1
ATOM 1027 N N . LEU A 1 137 ? 3.904 1.406 13.870 1.00 91.44 137 LEU A N 1
ATOM 1028 C CA . LEU A 1 137 ? 5.027 0.462 13.851 1.00 91.44 137 LEU A CA 1
ATOM 1029 C C . LEU A 1 137 ? 6.099 0.789 14.905 1.00 91.44 137 LEU A C 1
ATOM 1031 O O . LEU A 1 137 ? 6.867 -0.097 15.273 1.00 91.44 137 LEU A O 1
ATOM 1035 N N . GLY A 1 138 ? 6.124 2.027 15.410 1.00 83.50 138 GLY A N 1
ATOM 1036 C CA . GLY A 1 138 ? 7.125 2.517 16.352 1.00 83.50 138 GLY A CA 1
ATOM 1037 C C . GLY A 1 138 ? 8.497 2.771 15.706 1.00 83.50 138 GLY A C 1
ATOM 1038 O O . GLY A 1 138 ? 8.752 2.364 14.567 1.00 83.50 138 GLY A O 1
ATOM 1039 N N . PRO A 1 139 ? 9.411 3.472 16.407 1.00 65.19 139 PRO A N 1
ATOM 1040 C CA . PRO A 1 139 ? 10.811 3.535 15.997 1.00 65.19 139 PRO A CA 1
ATOM 1041 C C . PRO A 1 139 ? 11.407 2.121 15.965 1.00 65.19 139 PRO A C 1
ATOM 1043 O O . PRO A 1 139 ? 10.938 1.239 16.682 1.00 65.19 139 PRO A O 1
ATOM 1046 N N . MET A 1 140 ? 12.436 1.900 15.137 1.00 53.38 140 MET A N 1
ATOM 1047 C CA . MET A 1 140 ? 13.179 0.634 15.072 1.00 53.38 140 MET A CA 1
ATOM 1048 C C . MET A 1 140 ? 13.797 0.295 16.439 1.00 53.38 140 MET A C 1
ATOM 1050 O O . MET A 1 140 ? 14.951 0.605 16.705 1.00 53.38 140 MET A O 1
ATOM 1054 N N . GLY A 1 141 ? 13.015 -0.327 17.317 1.00 45.19 141 GLY A N 1
ATOM 1055 C CA . GLY A 1 141 ? 13.488 -0.933 18.548 1.00 45.19 141 GLY A CA 1
ATOM 1056 C C . GLY A 1 141 ? 14.137 -2.270 18.220 1.00 45.19 141 GLY A C 1
ATOM 1057 O O . GLY A 1 141 ? 13.524 -3.138 17.594 1.00 45.19 141 GLY A O 1
ATOM 1058 N N . GLU A 1 142 ? 15.391 -2.424 18.626 1.00 41.97 142 GLU A N 1
ATOM 1059 C CA . GLU A 1 142 ? 16.156 -3.666 18.586 1.00 41.97 142 GLU A CA 1
ATOM 1060 C C . GLU A 1 142 ? 15.446 -4.763 19.398 1.00 41.97 142 GLU A C 1
ATOM 1062 O O . GLU A 1 142 ? 15.699 -4.956 20.580 1.00 41.97 142 GLU A O 1
ATOM 1067 N N . GLY A 1 143 ? 14.509 -5.490 18.790 1.00 48.56 143 GLY A N 1
ATOM 1068 C CA . GLY A 1 143 ? 13.834 -6.581 19.491 1.00 48.56 143 GLY A CA 1
ATOM 1069 C C . GLY A 1 143 ? 12.520 -6.992 18.855 1.00 48.56 143 GLY A C 1
ATOM 1070 O O . GLY A 1 143 ? 11.460 -6.519 19.241 1.00 48.56 143 GLY A O 1
ATOM 1071 N N . GLY A 1 144 ? 12.559 -7.921 17.898 1.00 43.00 144 GLY A N 1
ATOM 1072 C CA . GLY A 1 144 ? 11.320 -8.448 17.329 1.00 43.00 144 GLY A CA 1
ATOM 1073 C C . GLY A 1 144 ? 11.506 -9.527 16.273 1.00 43.00 144 GLY A C 1
ATOM 1074 O O . GLY A 1 144 ? 11.553 -9.224 15.091 1.00 43.00 144 GLY A O 1
ATOM 1075 N N . ARG A 1 145 ? 11.557 -10.782 16.738 1.00 48.19 145 ARG A N 1
ATOM 1076 C CA . ARG A 1 145 ? 11.312 -12.060 16.030 1.00 48.19 145 ARG A CA 1
ATOM 1077 C C . ARG A 1 145 ? 12.263 -12.425 14.875 1.00 48.19 145 ARG A C 1
ATOM 1079 O O . ARG A 1 145 ? 12.212 -11.909 13.764 1.00 48.19 145 ARG A O 1
ATOM 1086 N N . ARG A 1 146 ? 13.133 -13.397 15.172 1.00 46.78 146 ARG A N 1
ATOM 1087 C CA . ARG A 1 146 ? 14.149 -13.980 14.278 1.00 46.78 146 ARG A CA 1
ATOM 1088 C C . ARG A 1 146 ? 13.597 -15.031 13.299 1.00 46.78 146 ARG A C 1
ATOM 1090 O O . ARG A 1 146 ? 14.314 -15.370 12.365 1.00 46.78 146 ARG A O 1
ATOM 1097 N N . ASP A 1 147 ? 12.354 -15.490 13.452 1.00 46.44 147 ASP A N 1
ATOM 1098 C CA . ASP A 1 147 ? 11.850 -16.648 12.692 1.00 46.44 147 ASP A CA 1
ATOM 1099 C C . ASP A 1 147 ? 11.564 -16.371 11.205 1.00 46.44 147 ASP A C 1
ATOM 1101 O O . ASP A 1 147 ? 11.878 -17.193 10.347 1.00 46.44 147 ASP A O 1
ATOM 1105 N N . ASP A 1 148 ? 11.076 -15.181 10.840 1.00 48.78 148 ASP A N 1
ATOM 1106 C CA . ASP A 1 148 ? 10.643 -14.939 9.452 1.00 48.78 148 ASP A CA 1
ATOM 1107 C C . ASP A 1 148 ? 11.744 -14.412 8.515 1.00 48.78 148 ASP A C 1
ATOM 1109 O O . ASP A 1 148 ? 11.516 -14.247 7.309 1.00 48.78 148 ASP A O 1
ATOM 1113 N N . ARG A 1 149 ? 12.942 -14.111 9.039 1.00 48.53 149 ARG A N 1
ATOM 1114 C CA . ARG A 1 149 ? 14.068 -13.631 8.214 1.00 48.53 149 ARG A CA 1
ATOM 1115 C C . ARG A 1 149 ? 14.667 -14.749 7.363 1.00 48.53 149 ARG A C 1
ATOM 1117 O O . ARG A 1 149 ? 15.032 -14.508 6.211 1.00 48.53 149 ARG A O 1
ATOM 1124 N N . MET A 1 150 ? 14.716 -15.973 7.892 1.00 37.84 150 MET A N 1
ATOM 1125 C CA . MET A 1 150 ? 15.386 -17.099 7.234 1.00 37.84 150 MET A CA 1
ATOM 1126 C C . MET A 1 150 ? 14.618 -17.596 5.997 1.00 37.84 150 MET A C 1
ATOM 1128 O O . MET A 1 150 ? 15.224 -17.909 4.976 1.00 37.84 150 MET A O 1
ATOM 1132 N N . ASN A 1 151 ? 13.279 -17.560 6.027 1.00 46.97 151 ASN A N 1
ATOM 1133 C CA . ASN A 1 151 ? 12.443 -17.948 4.881 1.00 46.97 151 ASN A CA 1
ATOM 1134 C C . ASN A 1 151 ? 12.407 -16.878 3.762 1.00 46.97 151 ASN A C 1
ATOM 1136 O O . ASN A 1 151 ? 11.985 -17.153 2.639 1.00 46.97 151 ASN A O 1
ATOM 1140 N N . ARG A 1 152 ? 12.840 -15.639 4.049 1.00 50.81 152 ARG A N 1
ATOM 1141 C CA . ARG A 1 152 ? 12.853 -14.517 3.089 1.00 50.81 152 ARG A CA 1
ATOM 1142 C C . ARG A 1 152 ? 14.199 -14.327 2.397 1.00 50.81 152 ARG A C 1
ATOM 1144 O O . ARG A 1 152 ? 14.223 -14.145 1.182 1.00 50.81 152 ARG A O 1
ATOM 1151 N N . MET A 1 153 ? 15.307 -14.447 3.130 1.00 44.16 153 MET A N 1
ATOM 1152 C CA . MET A 1 153 ? 16.649 -14.276 2.558 1.00 44.16 153 MET A CA 1
ATOM 1153 C C . MET A 1 153 ? 16.977 -15.343 1.499 1.00 44.16 153 MET A C 1
ATOM 1155 O O . MET A 1 153 ? 17.657 -15.041 0.522 1.00 44.16 153 MET A O 1
ATOM 1159 N N . ASN A 1 154 ? 16.455 -16.568 1.650 1.00 41.44 154 ASN A N 1
ATOM 1160 C CA . ASN A 1 154 ? 16.619 -17.614 0.636 1.00 41.44 154 ASN A CA 1
ATOM 1161 C C . ASN A 1 154 ? 15.786 -17.356 -0.632 1.00 41.44 154 ASN A C 1
ATOM 1163 O O . ASN A 1 154 ? 16.265 -17.647 -1.717 1.00 41.44 154 ASN A O 1
ATOM 1167 N N . ARG A 1 155 ? 14.605 -16.725 -0.541 1.00 48.88 155 ARG A N 1
ATOM 1168 C CA . ARG A 1 155 ? 13.792 -16.384 -1.729 1.00 48.88 155 ARG A CA 1
ATOM 1169 C C . ARG A 1 155 ? 14.341 -15.210 -2.546 1.00 48.88 155 ARG A C 1
ATOM 1171 O O . ARG A 1 155 ? 14.062 -15.118 -3.734 1.00 48.88 155 ARG A O 1
ATOM 1178 N N . MET A 1 156 ? 15.122 -14.324 -1.928 1.00 39.91 156 MET A N 1
ATOM 1179 C CA . MET A 1 156 ? 15.772 -13.196 -2.611 1.00 39.91 156 MET A CA 1
ATOM 1180 C C . MET A 1 156 ? 17.085 -13.570 -3.315 1.00 39.91 156 MET A C 1
ATOM 1182 O O . MET A 1 156 ? 17.559 -12.790 -4.131 1.00 39.91 156 MET A O 1
ATOM 1186 N N . LYS A 1 157 ? 17.691 -14.730 -3.031 1.00 37.31 157 LYS A N 1
ATOM 1187 C CA . LYS A 1 157 ? 18.941 -15.162 -3.689 1.00 37.31 157 LYS A CA 1
ATOM 1188 C C . LYS A 1 157 ? 18.718 -15.910 -5.011 1.00 37.31 157 LYS A C 1
ATOM 1190 O O . LYS A 1 157 ? 19.642 -15.994 -5.811 1.00 37.31 157 LYS A O 1
ATOM 1195 N N . ASP A 1 158 ? 17.496 -16.364 -5.280 1.00 36.38 158 ASP A N 1
ATOM 1196 C CA . ASP A 1 158 ? 17.166 -17.172 -6.465 1.00 36.38 158 ASP A CA 1
ATOM 1197 C C . ASP A 1 158 ? 16.812 -16.346 -7.720 1.00 36.38 158 ASP A C 1
ATOM 1199 O O . ASP A 1 158 ? 16.647 -16.895 -8.807 1.00 36.38 158 ASP A O 1
ATOM 1203 N N . ILE A 1 159 ? 16.748 -15.015 -7.616 1.00 47.25 159 ILE A N 1
ATOM 1204 C CA . ILE A 1 159 ? 16.420 -14.107 -8.737 1.00 47.25 159 ILE A CA 1
ATOM 1205 C C . ILE A 1 159 ? 17.545 -13.969 -9.783 1.00 47.25 159 ILE A C 1
ATOM 1207 O O . ILE A 1 159 ? 17.362 -13.292 -10.791 1.00 47.25 159 ILE A O 1
ATOM 1211 N N . GLY A 1 160 ? 18.684 -14.644 -9.584 1.00 35.09 160 GLY A N 1
ATOM 1212 C CA . GLY A 1 160 ? 19.752 -14.793 -10.582 1.00 35.09 160 GLY A CA 1
ATOM 1213 C C . GLY A 1 160 ? 19.645 -16.047 -11.465 1.00 35.09 160 GLY A C 1
ATOM 1214 O O . GLY A 1 160 ? 20.544 -16.291 -12.267 1.00 35.09 160 GLY A O 1
ATOM 1215 N N . GLY A 1 161 ? 18.596 -16.865 -11.322 1.00 31.47 161 GLY A N 1
ATOM 1216 C CA . GLY A 1 161 ? 18.453 -18.138 -12.033 1.00 31.47 161 GLY A CA 1
ATOM 1217 C C . GLY A 1 161 ? 17.205 -18.200 -12.908 1.00 31.47 161 GLY A C 1
ATOM 1218 O O . GLY A 1 161 ? 16.088 -18.017 -12.435 1.00 31.47 161 GLY A O 1
ATOM 1219 N N . THR A 1 162 ? 17.396 -18.502 -14.191 1.00 35.53 162 THR A N 1
ATOM 1220 C CA . THR A 1 162 ? 16.365 -18.758 -15.209 1.00 35.53 162 THR A CA 1
ATOM 1221 C C . THR A 1 162 ? 15.211 -19.620 -14.676 1.00 35.53 162 THR A C 1
ATOM 1223 O O . THR A 1 162 ? 15.357 -20.827 -14.479 1.00 35.53 162 THR A O 1
ATOM 1226 N N . ILE A 1 163 ? 14.036 -19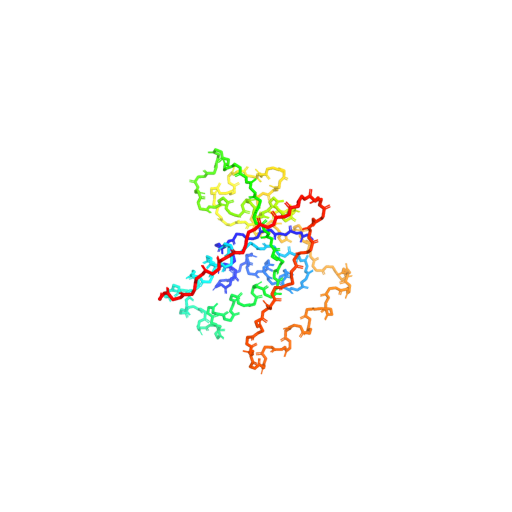.017 -14.472 1.00 36.34 163 ILE A N 1
ATOM 1227 C CA . ILE A 1 163 ? 12.838 -19.719 -13.994 1.00 36.34 163 ILE A CA 1
ATOM 1228 C C . ILE A 1 163 ? 12.211 -20.493 -15.162 1.00 36.34 163 ILE A C 1
ATOM 1230 O O . ILE A 1 163 ? 11.654 -19.905 -16.088 1.00 36.34 163 ILE A O 1
ATOM 1234 N N . ARG A 1 164 ? 12.267 -21.831 -15.110 1.00 26.91 164 ARG A N 1
ATOM 1235 C CA . ARG A 1 164 ? 11.419 -22.710 -15.934 1.00 26.91 164 ARG A CA 1
ATOM 1236 C C . ARG A 1 164 ? 10.030 -22.854 -15.290 1.00 26.91 164 ARG A C 1
ATOM 1238 O O . ARG A 1 164 ? 9.951 -22.995 -14.068 1.00 26.91 164 ARG A O 1
ATOM 1245 N N . PRO A 1 165 ? 8.935 -22.881 -16.070 1.00 28.19 165 PRO A N 1
ATOM 1246 C CA . PRO A 1 165 ? 7.588 -22.974 -15.517 1.00 28.19 165 PRO A CA 1
ATOM 1247 C C . PRO A 1 165 ? 7.341 -24.365 -14.915 1.00 28.19 165 PRO A C 1
ATOM 1249 O O . PRO A 1 165 ? 7.378 -25.380 -15.611 1.00 28.19 165 PRO A O 1
ATOM 1252 N N . ARG A 1 166 ? 7.059 -24.424 -13.606 1.00 30.36 166 ARG A N 1
ATOM 1253 C CA . ARG A 1 166 ? 6.504 -25.621 -12.957 1.00 30.36 166 ARG A CA 1
ATOM 1254 C C . ARG A 1 166 ? 5.001 -25.666 -13.212 1.00 30.36 166 ARG A C 1
ATOM 1256 O O . ARG A 1 166 ? 4.229 -24.977 -12.555 1.00 30.36 166 ARG A O 1
ATOM 1263 N N . ILE A 1 167 ? 4.606 -26.510 -14.157 1.00 32.41 167 ILE A N 1
ATOM 1264 C CA . ILE A 1 167 ? 3.217 -26.912 -14.387 1.00 32.41 167 ILE A CA 1
ATOM 1265 C C . ILE A 1 167 ? 2.776 -27.743 -13.173 1.00 32.41 167 ILE A C 1
ATOM 1267 O O . ILE A 1 167 ? 3.335 -28.806 -12.899 1.00 32.41 167 ILE A O 1
ATOM 1271 N N . PHE A 1 168 ? 1.804 -27.244 -12.411 1.00 27.30 168 PHE A N 1
ATOM 1272 C CA . PHE A 1 168 ? 1.235 -27.945 -11.262 1.00 27.30 168 PHE A CA 1
ATOM 1273 C C . PHE A 1 168 ? 0.112 -28.869 -11.750 1.00 27.30 168 PHE A C 1
ATOM 1275 O O . PHE A 1 168 ? -0.985 -28.416 -12.065 1.00 27.30 168 PHE A O 1
ATOM 1282 N N . TRP A 1 169 ? 0.389 -30.171 -11.852 1.00 31.58 169 TRP A N 1
ATOM 1283 C CA . TRP A 1 169 ? -0.649 -31.177 -12.089 1.00 31.58 169 TRP A CA 1
ATOM 1284 C C . TRP A 1 169 ? -1.528 -31.317 -10.840 1.00 31.58 169 TRP A C 1
ATOM 1286 O O . TRP A 1 169 ? -1.043 -31.643 -9.754 1.00 31.58 169 TRP A O 1
ATOM 1296 N N . GLY A 1 170 ? -2.827 -31.059 -11.010 1.00 28.73 170 GLY A N 1
ATOM 1297 C CA . GLY A 1 170 ? -3.838 -31.139 -9.962 1.00 28.73 170 GLY A CA 1
ATOM 1298 C C . GLY A 1 170 ? -3.907 -32.524 -9.318 1.00 28.73 170 GLY A C 1
ATOM 1299 O O . GLY A 1 170 ? -4.043 -33.548 -9.993 1.00 28.73 170 GLY A O 1
ATOM 1300 N N . LYS A 1 171 ? -3.841 -32.560 -7.984 1.00 34.97 171 LYS A N 1
ATOM 1301 C CA . LYS A 1 171 ? -4.166 -33.759 -7.213 1.00 34.97 171 LYS A CA 1
ATOM 1302 C C . LYS A 1 171 ? -5.686 -33.903 -7.140 1.00 34.97 171 LYS A C 1
ATOM 1304 O O . LYS A 1 171 ? -6.384 -33.042 -6.619 1.00 34.97 171 LYS A O 1
ATOM 1309 N N . ARG A 1 172 ? -6.156 -35.021 -7.693 1.00 29.83 172 ARG A N 1
ATOM 1310 C CA . ARG A 1 172 ? -7.515 -35.570 -7.633 1.00 29.83 172 ARG A CA 1
ATOM 1311 C C . ARG A 1 172 ? -8.081 -35.523 -6.209 1.00 29.83 172 ARG A C 1
ATOM 1313 O O . ARG A 1 172 ? -7.535 -36.160 -5.312 1.00 29.83 172 ARG A O 1
ATOM 1320 N N . CYS A 1 173 ? -9.220 -34.859 -6.040 1.00 32.56 173 CYS A N 1
ATOM 1321 C CA . CYS A 1 173 ? -10.104 -35.058 -4.898 1.00 32.56 173 CYS A CA 1
ATOM 1322 C C . CYS A 1 173 ? -10.696 -36.476 -4.976 1.00 32.56 173 CYS A C 1
ATOM 1324 O O . CYS A 1 173 ? -11.266 -36.862 -5.997 1.00 32.56 173 CYS A O 1
ATOM 1326 N N . HIS A 1 174 ? -10.537 -37.274 -3.922 1.00 32.12 174 HIS A N 1
ATOM 1327 C CA . HIS A 1 174 ? -11.287 -38.513 -3.720 1.00 32.12 174 HIS A CA 1
ATOM 1328 C C . HIS A 1 174 ? -12.401 -38.228 -2.719 1.00 32.12 174 HIS A C 1
ATOM 1330 O O . HIS A 1 174 ? -12.147 -38.076 -1.528 1.00 32.12 174 HIS A O 1
ATOM 1336 N N . GLY A 1 175 ? -13.629 -38.145 -3.223 1.00 30.73 175 GLY A N 1
ATOM 1337 C CA . GLY A 1 175 ? -14.842 -38.048 -2.429 1.00 30.73 175 GLY A CA 1
ATOM 1338 C C . GLY A 1 175 ? -15.941 -38.904 -3.052 1.00 30.73 175 GLY A C 1
ATOM 1339 O O . GLY A 1 175 ? -16.186 -38.808 -4.250 1.00 30.73 175 GLY A O 1
ATOM 1340 N N . HIS A 1 176 ? -16.590 -39.687 -2.189 1.00 33.09 176 HIS A N 1
ATOM 1341 C CA . HIS A 1 176 ? -17.845 -40.434 -2.341 1.00 33.09 176 HIS A CA 1
ATOM 1342 C C . HIS A 1 176 ? -17.792 -41.934 -2.674 1.00 33.09 176 HIS A C 1
ATOM 1344 O O . HIS A 1 176 ? -17.484 -42.372 -3.779 1.00 33.09 176 HIS A O 1
ATOM 1350 N N . ARG A 1 177 ? -18.267 -42.722 -1.697 1.00 29.59 177 ARG A N 1
ATOM 1351 C CA . ARG A 1 177 ? -19.055 -43.937 -1.924 1.00 29.59 177 ARG A CA 1
ATOM 1352 C C . ARG A 1 177 ? -20.377 -43.816 -1.168 1.00 29.59 177 ARG A C 1
ATOM 1354 O O . ARG A 1 177 ? -20.378 -43.865 0.054 1.00 29.59 177 ARG A O 1
ATOM 1361 N N . THR A 1 178 ? -21.476 -43.771 -1.907 1.00 32.41 178 THR A N 1
ATOM 1362 C CA . THR A 1 178 ? -22.683 -44.562 -1.628 1.00 32.41 178 THR A CA 1
ATOM 1363 C C . THR A 1 178 ? -23.266 -45.036 -2.966 1.00 32.41 178 THR A C 1
ATOM 1365 O O . THR A 1 178 ? -22.966 -44.445 -4.005 1.00 32.41 178 THR A O 1
ATOM 1368 N N . PRO A 1 179 ? -23.989 -46.170 -2.985 1.00 45.62 179 PRO A N 1
ATOM 1369 C CA . PRO A 1 179 ? -24.054 -47.037 -4.155 1.00 45.62 179 PRO A CA 1
ATOM 1370 C C . PRO A 1 179 ? -25.385 -46.914 -4.901 1.00 45.62 179 PRO A C 1
ATOM 1372 O O . PRO A 1 179 ? -26.434 -46.791 -4.274 1.00 45.62 179 PRO A O 1
ATOM 1375 N N . ARG A 1 180 ? -25.372 -47.103 -6.225 1.00 34.47 180 ARG A N 1
ATOM 1376 C CA . ARG A 1 180 ? -26.459 -47.793 -6.935 1.00 34.47 180 ARG A CA 1
ATOM 1377 C C . ARG A 1 180 ? -25.973 -48.373 -8.260 1.00 34.47 180 ARG A C 1
ATOM 1379 O O . ARG A 1 180 ? -25.031 -47.897 -8.878 1.00 34.47 180 ARG A O 1
ATOM 1386 N N . ARG A 1 181 ? -26.581 -49.511 -8.564 1.00 34.19 181 ARG A N 1
ATOM 1387 C CA . ARG A 1 181 ? -26.189 -50.547 -9.510 1.00 34.19 181 ARG A CA 1
ATOM 1388 C C . ARG A 1 181 ? -26.467 -50.172 -10.971 1.00 34.19 181 ARG A C 1
ATOM 1390 O O . ARG A 1 181 ? -27.477 -49.551 -11.258 1.00 34.19 181 ARG A O 1
ATOM 1397 N N . GLN A 1 182 ? -25.621 -50.763 -11.817 1.00 33.94 182 GLN A N 1
ATOM 1398 C CA . GLN A 1 182 ? -25.905 -51.386 -13.118 1.00 33.94 182 GLN A CA 1
ATOM 1399 C C . GLN A 1 182 ? -26.151 -50.508 -14.361 1.00 33.94 182 GLN A C 1
ATOM 1401 O O . GLN A 1 182 ? -27.185 -49.882 -14.522 1.00 33.94 182 GLN A O 1
ATOM 1406 N N . ALA A 1 183 ? -25.173 -50.649 -15.268 1.00 35.62 183 ALA A N 1
ATOM 1407 C CA . ALA A 1 183 ? -25.297 -51.006 -16.685 1.00 35.62 183 ALA A CA 1
ATOM 1408 C C . ALA A 1 183 ? -26.103 -50.086 -17.614 1.00 35.62 183 ALA A C 1
ATOM 1410 O O . ALA A 1 183 ? -27.319 -50.088 -17.551 1.00 35.62 183 ALA A O 1
ATOM 1411 N N . VAL A 1 184 ? -25.417 -49.470 -18.587 1.00 37.38 184 VAL A N 1
ATOM 1412 C CA . VAL A 1 184 ? -25.586 -49.744 -20.031 1.00 37.38 184 VAL A CA 1
ATOM 1413 C C . VAL A 1 184 ? -24.261 -49.415 -20.736 1.00 37.38 184 VAL A C 1
ATOM 1415 O O . VAL A 1 184 ? -23.646 -48.377 -20.505 1.00 37.38 184 VAL A O 1
ATOM 1418 N N . VAL A 1 185 ? -23.809 -50.349 -21.569 1.00 35.69 185 VAL A N 1
ATOM 1419 C CA . VAL A 1 185 ? -22.685 -50.247 -22.507 1.00 35.69 185 VAL A CA 1
ATOM 1420 C C . VAL A 1 185 ? -23.238 -49.793 -23.857 1.00 35.69 185 VAL A C 1
ATOM 1422 O O . VAL A 1 185 ? -24.154 -50.446 -24.336 1.00 35.69 185 VAL A O 1
ATOM 1425 N N . GLN A 1 186 ? -22.653 -48.764 -24.485 1.00 39.50 186 GLN A N 1
ATOM 1426 C CA . GLN A 1 186 ? -22.486 -48.601 -25.949 1.00 39.50 186 GLN A CA 1
ATOM 1427 C C . GLN A 1 186 ? -21.797 -47.248 -26.222 1.00 39.50 186 GLN A C 1
ATOM 1429 O O . GLN A 1 186 ? -22.280 -46.203 -25.811 1.00 39.50 186 GLN A O 1
ATOM 1434 N N . ARG A 1 187 ? -20.520 -47.264 -26.639 1.00 39.97 187 ARG A N 1
ATOM 1435 C CA . ARG A 1 187 ? -20.050 -46.942 -28.007 1.00 39.97 187 ARG A CA 1
ATOM 1436 C C . ARG A 1 187 ? -20.682 -45.674 -28.599 1.00 39.97 187 ARG A C 1
ATOM 1438 O O . ARG A 1 187 ? -21.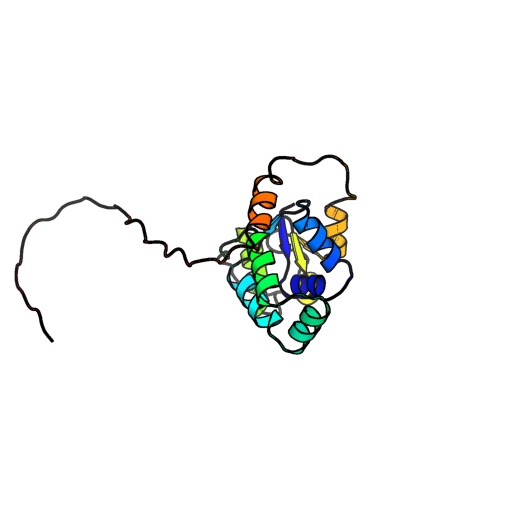861 -45.691 -28.912 1.00 39.97 187 ARG A O 1
ATOM 1445 N N . LEU A 1 188 ? -19.853 -44.671 -28.900 1.00 38.59 188 LEU A N 1
ATOM 1446 C CA . LEU A 1 188 ? -19.424 -44.350 -30.270 1.00 38.59 188 LEU A CA 1
ATOM 1447 C C . LEU A 1 188 ? -18.323 -43.272 -30.248 1.00 38.59 188 LEU A C 1
ATOM 1449 O O . LEU A 1 188 ? -18.429 -42.259 -29.566 1.00 38.59 188 LEU A O 1
ATOM 1453 N N . PHE A 1 189 ? -17.243 -43.563 -30.969 1.00 39.97 189 PHE A N 1
ATOM 1454 C CA . PHE A 1 189 ? -16.183 -42.640 -31.375 1.00 39.97 189 PHE A CA 1
ATOM 1455 C C . PHE A 1 189 ? -16.584 -41.949 -32.691 1.00 39.97 189 PHE A C 1
ATOM 1457 O O . PHE A 1 189 ? -17.462 -42.453 -33.389 1.00 39.97 189 PHE A O 1
ATOM 1464 N N . THR A 1 190 ? -15.826 -40.904 -33.053 1.00 45.16 190 THR A N 1
ATOM 1465 C CA . THR A 1 190 ? -15.788 -40.138 -34.325 1.00 45.16 190 THR A CA 1
ATOM 1466 C C . THR A 1 190 ? -16.948 -39.153 -34.517 1.00 45.16 190 THR A C 1
ATOM 1468 O O . THR A 1 190 ? -18.109 -39.511 -34.375 1.00 45.16 190 THR A O 1
ATOM 1471 N N . THR A 1 191 ? -16.689 -37.864 -34.754 1.00 55.62 191 THR A N 1
ATOM 1472 C CA . THR A 1 191 ? -15.789 -37.292 -35.778 1.00 55.62 191 THR A CA 1
ATOM 1473 C C . THR A 1 191 ? -15.101 -36.022 -35.286 1.00 55.62 191 THR A C 1
ATOM 1475 O O . THR A 1 191 ? -15.732 -35.304 -34.480 1.00 55.62 191 THR A O 1
#

pLDDT: mean 78.27, std 24.7, range [26.91, 98.44]

Sequence (191 aa):
MKLVVDTNTIISGSLWQGPPARLISAALAGQAQMFLSLPMLLELQETFQRPKFARRLASQGETPVSLAARFRAACHEAVPARIIPPAELRDPDDVHVLACAVSAEADAIVTGDKDLLAMKTFQGIPIIEASEALKRLGPMGEGGRRDDRMNRMNRMKDIGGTIRPRIFWGKRCHGHRTPRRQAVVQRLFTT

Secondary structure (DSSP, 8-state):
-EEEEPHHHHHHHHHS-SHHHHHHHHHHTTSSEEEEEHHHHHHHHHHHTSHHHHHHHHHTT--HHHHHHHHHHHSEEEPPP--PPPTT---GGGHHHHHHHHHHT-SEEE---HHHHHH-EETTEEEE-HHHHHHHH-S--S---SHHHHHHHHHHHGGGS-------PPP--------------------